Protein AF-A0A3G8Y7X9-F1 (afdb_monomer)

Structure (mmCIF, N/CA/C/O backbone):
data_AF-A0A3G8Y7X9-F1
#
_entry.id   AF-A0A3G8Y7X9-F1
#
loop_
_atom_site.group_PDB
_atom_site.id
_atom_site.type_symbol
_atom_site.label_atom_id
_atom_site.label_alt_id
_atom_site.label_comp_id
_atom_site.label_asym_id
_atom_site.label_entity_id
_atom_site.label_seq_id
_atom_site.pdbx_PDB_ins_code
_atom_site.Cartn_x
_atom_site.Cartn_y
_atom_site.Cartn_z
_atom_site.occupancy
_atom_site.B_iso_or_equiv
_atom_site.auth_seq_id
_atom_site.auth_comp_id
_atom_site.auth_asym_id
_atom_site.auth_atom_id
_atom_site.pdbx_PDB_model_num
ATOM 1 N N . MET A 1 1 ? -53.717 33.459 6.116 1.00 48.28 1 MET A N 1
ATOM 2 C CA . MET A 1 1 ? -52.292 33.181 6.396 1.00 48.28 1 MET A CA 1
ATOM 3 C C . MET A 1 1 ? -52.226 31.918 7.241 1.00 48.28 1 MET A C 1
ATOM 5 O O . MET A 1 1 ? -52.631 31.960 8.392 1.00 48.28 1 MET A O 1
ATOM 9 N N . ILE A 1 2 ? -51.844 30.788 6.644 1.00 50.97 2 ILE A N 1
ATOM 10 C CA . ILE A 1 2 ? -51.777 29.471 7.298 1.00 50.97 2 ILE A CA 1
ATOM 11 C C . ILE A 1 2 ? -50.289 29.127 7.414 1.00 50.97 2 ILE A C 1
ATOM 13 O O . ILE A 1 2 ? -49.601 29.069 6.397 1.00 50.97 2 ILE A O 1
ATOM 17 N N . GLY A 1 3 ? -49.780 29.000 8.642 1.00 55.62 3 GLY A N 1
ATOM 18 C CA . GLY A 1 3 ? -48.372 28.696 8.912 1.00 55.62 3 GLY A CA 1
ATOM 19 C C . GLY A 1 3 ? -48.015 27.242 8.571 1.00 55.62 3 GLY A C 1
ATOM 20 O O . GLY A 1 3 ? -48.890 26.374 8.634 1.00 55.62 3 GLY A O 1
ATOM 21 N N . PRO A 1 4 ? -46.753 26.950 8.203 1.00 68.62 4 PRO A N 1
ATOM 22 C CA . PRO A 1 4 ? -46.335 25.601 7.849 1.00 68.62 4 PRO A CA 1
ATOM 23 C C . PRO A 1 4 ? -46.456 24.677 9.064 1.00 68.62 4 PRO A C 1
ATOM 25 O O . PRO A 1 4 ? -45.869 24.920 10.117 1.00 68.62 4 PRO A O 1
ATOM 28 N N . ALA A 1 5 ? -47.240 23.613 8.896 1.00 61.94 5 ALA A N 1
ATOM 29 C CA . ALA A 1 5 ? -47.431 22.570 9.888 1.00 61.94 5 ALA A CA 1
ATOM 30 C C . ALA A 1 5 ? -46.074 21.968 10.287 1.00 61.94 5 ALA A C 1
ATOM 32 O O . ALA A 1 5 ? -45.403 21.328 9.474 1.00 61.94 5 ALA A O 1
ATOM 33 N N . GLN A 1 6 ? -45.679 22.171 11.547 1.00 65.81 6 GLN A N 1
ATOM 34 C CA . GLN A 1 6 ? -44.560 21.467 12.161 1.00 65.81 6 GLN A CA 1
ATOM 35 C C . GLN A 1 6 ? -44.869 19.970 12.137 1.00 65.81 6 GLN A C 1
ATOM 37 O O . GLN A 1 6 ? -45.718 19.465 12.873 1.00 65.81 6 GLN A O 1
ATOM 42 N N . ARG A 1 7 ? -44.200 19.259 11.232 1.00 65.19 7 ARG A N 1
ATOM 43 C CA . ARG A 1 7 ? -44.277 17.809 11.126 1.00 65.19 7 ARG A CA 1
ATOM 44 C C . ARG A 1 7 ? -43.511 17.247 12.327 1.00 65.19 7 ARG A C 1
ATOM 46 O O . ARG A 1 7 ? -42.289 17.163 12.298 1.00 65.19 7 ARG A O 1
ATOM 53 N N . PHE A 1 8 ? -44.231 16.939 13.404 1.00 62.84 8 PHE A N 1
ATOM 54 C CA . PHE A 1 8 ? -43.698 16.221 14.557 1.00 62.84 8 PHE A CA 1
ATOM 55 C C . PHE A 1 8 ? -43.209 14.848 14.088 1.00 62.84 8 PHE A C 1
ATOM 57 O O . PHE A 1 8 ? -43.992 13.907 13.940 1.00 62.84 8 PHE A O 1
ATOM 64 N N . SER A 1 9 ? -41.913 14.740 13.806 1.00 64.19 9 SER A N 1
ATOM 65 C CA . SER A 1 9 ? -41.248 13.454 13.641 1.00 64.19 9 SER A CA 1
ATOM 66 C C . SER A 1 9 ? -41.414 12.696 14.950 1.00 64.19 9 SER A C 1
ATOM 68 O O . SER A 1 9 ? -40.884 13.111 15.981 1.00 64.19 9 SER A O 1
ATOM 70 N N . ARG A 1 10 ? -42.206 11.618 14.927 1.00 59.25 10 ARG A N 1
ATOM 71 C CA . ARG A 1 10 ? -42.308 10.703 16.066 1.00 59.25 10 ARG A CA 1
ATOM 72 C C . ARG A 1 10 ? -40.892 10.295 16.485 1.00 59.25 10 ARG A C 1
ATOM 74 O O . ARG A 1 10 ? -40.092 9.991 15.596 1.00 59.25 10 ARG A O 1
ATOM 81 N N . PRO A 1 11 ? -40.579 10.271 17.792 1.00 63.03 11 PRO A N 1
ATOM 82 C CA . PRO A 1 11 ? -39.309 9.745 18.259 1.00 63.03 11 PRO A CA 1
ATOM 83 C C . PRO A 1 11 ? -39.214 8.298 17.783 1.00 63.03 11 PRO A C 1
ATOM 85 O O . PRO A 1 11 ? -40.014 7.447 18.173 1.00 63.03 11 PRO A O 1
ATOM 88 N N . VAL A 1 12 ? -38.279 8.038 16.871 1.00 71.75 12 VAL A N 1
ATOM 89 C CA . VAL A 1 12 ? -37.906 6.676 16.512 1.00 71.75 12 VAL A CA 1
ATOM 90 C C . VAL A 1 12 ? -37.282 6.108 17.777 1.00 71.75 12 VAL A C 1
ATOM 92 O O . VAL A 1 12 ? -36.217 6.557 18.194 1.00 71.75 12 VAL A O 1
ATOM 95 N N . ILE A 1 13 ? -37.989 5.188 18.432 1.00 64.50 13 ILE A N 1
ATOM 96 C CA . ILE A 1 13 ? -37.445 4.411 19.542 1.00 64.50 13 ILE A CA 1
ATOM 97 C C . ILE A 1 13 ? -36.375 3.521 18.912 1.00 64.50 13 ILE A C 1
ATOM 99 O O . ILE A 1 13 ? -36.672 2.445 18.400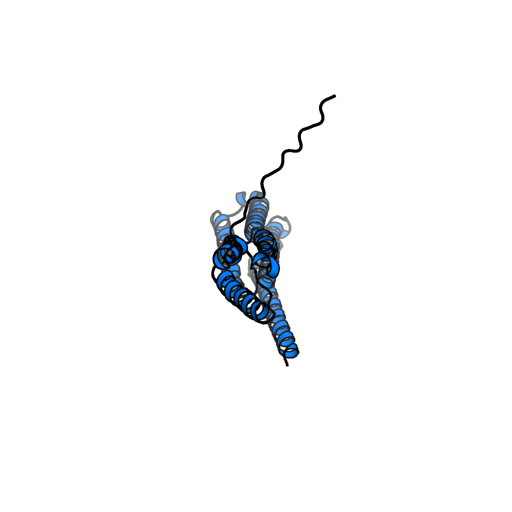 1.00 64.50 13 ILE A O 1
ATOM 103 N N . ALA A 1 14 ? -35.151 4.039 18.831 1.00 67.75 14 ALA A N 1
ATOM 104 C CA . ALA A 1 14 ? -34.016 3.289 18.338 1.00 67.75 14 ALA A CA 1
ATOM 105 C C . ALA A 1 14 ? -33.766 2.150 19.326 1.00 67.75 14 ALA A C 1
ATOM 107 O O . ALA A 1 14 ? -33.526 2.386 20.513 1.00 67.75 14 ALA A O 1
ATOM 108 N N . THR A 1 15 ? -33.874 0.916 18.846 1.00 79.06 15 THR A N 1
ATOM 109 C CA . THR A 1 15 ? -33.434 -0.259 19.592 1.00 79.06 15 THR A CA 1
ATOM 110 C C . THR A 1 15 ? -31.980 -0.059 20.026 1.00 79.06 15 THR A C 1
ATOM 112 O O . THR A 1 15 ? -31.174 0.416 19.219 1.00 79.06 15 THR A O 1
ATOM 115 N N . PRO A 1 16 ? -31.634 -0.368 21.288 1.00 85.44 16 PRO A N 1
ATOM 116 C CA . PRO A 1 16 ? -30.268 -0.223 21.767 1.00 85.44 16 PRO A CA 1
ATOM 117 C C . PRO A 1 16 ? -29.344 -1.110 20.930 1.00 85.44 16 PRO A C 1
ATOM 119 O O . PRO A 1 16 ? -29.552 -2.317 20.845 1.00 85.44 16 PRO A O 1
ATOM 122 N N . MET A 1 17 ? -28.351 -0.490 20.294 1.00 92.06 17 MET A N 1
ATOM 123 C CA . MET A 1 17 ? -27.367 -1.185 19.468 1.00 92.06 17 MET A CA 1
ATOM 124 C C . MET A 1 17 ? -26.480 -2.062 20.352 1.00 92.06 17 MET A C 1
ATOM 126 O O . MET A 1 17 ? -25.931 -1.587 21.353 1.00 92.06 17 MET A O 1
ATOM 130 N N . THR A 1 18 ? -26.333 -3.331 19.980 1.00 95.25 18 THR A N 1
ATOM 131 C CA . THR A 1 18 ? -25.430 -4.260 20.672 1.00 95.25 18 THR A CA 1
ATOM 132 C C . THR A 1 18 ? -23.966 -3.945 20.350 1.00 95.25 18 THR A C 1
ATOM 134 O O . THR A 1 18 ? -23.656 -3.285 19.354 1.00 95.25 18 THR A O 1
ATOM 137 N N . PHE A 1 19 ? -23.034 -4.415 21.186 1.00 95.94 19 PHE A N 1
ATOM 138 C CA . PHE A 1 19 ? -21.601 -4.246 20.911 1.00 95.94 19 PHE A CA 1
ATOM 139 C C . PHE A 1 19 ? -21.181 -4.945 19.613 1.00 95.94 19 PHE A C 1
ATOM 141 O O . PHE A 1 19 ? -20.393 -4.394 18.849 1.00 95.94 19 PHE A O 1
ATOM 148 N N . GLU A 1 20 ? -21.743 -6.119 19.331 1.00 96.75 20 GLU A N 1
ATOM 149 C CA . GLU A 1 20 ? -21.438 -6.903 18.132 1.00 96.75 20 GLU A CA 1
ATOM 150 C C . GLU A 1 20 ? -21.881 -6.179 16.856 1.00 96.75 20 GLU A C 1
ATOM 152 O O . GLU A 1 20 ? -21.094 -6.052 15.917 1.00 96.75 20 GLU A O 1
ATOM 157 N N . GLU A 1 21 ? -23.098 -5.623 16.842 1.00 96.38 21 GLU A N 1
ATOM 158 C CA . GLU A 1 21 ? -23.594 -4.798 15.731 1.00 96.38 21 GLU A CA 1
ATOM 159 C C . GLU A 1 21 ? -22.758 -3.526 15.552 1.00 96.38 21 GLU A C 1
ATOM 161 O O . GLU A 1 21 ? -22.430 -3.135 14.424 1.00 96.38 21 GLU A O 1
ATOM 166 N N . TRP A 1 22 ? -22.395 -2.876 16.662 1.00 97.25 22 TRP A N 1
ATOM 167 C CA . TRP A 1 22 ? -21.553 -1.684 16.638 1.00 97.25 22 TRP A CA 1
ATOM 168 C C . TRP A 1 22 ? -20.174 -1.995 16.050 1.00 97.25 22 TRP A C 1
ATOM 170 O O . TRP A 1 22 ? -19.710 -1.285 15.156 1.00 97.25 22 TRP A O 1
ATOM 180 N N . LEU A 1 23 ? -19.540 -3.080 16.501 1.00 97.69 23 LEU A N 1
ATOM 181 C CA . LEU A 1 23 ? -18.211 -3.493 16.066 1.00 97.69 23 LEU A CA 1
ATOM 182 C C . LEU A 1 23 ? -18.211 -3.899 14.591 1.00 97.69 23 LEU A C 1
ATOM 184 O O . LEU A 1 23 ? -17.295 -3.519 13.858 1.00 97.69 23 LEU A O 1
ATOM 188 N N . ASP A 1 24 ? -19.228 -4.632 14.133 1.00 97.31 24 ASP A N 1
ATOM 189 C CA . ASP A 1 24 ? -19.353 -5.013 12.725 1.00 97.31 24 ASP A CA 1
ATOM 190 C C . ASP A 1 24 ? -19.477 -3.775 11.826 1.00 97.31 24 ASP A C 1
ATOM 192 O O . ASP A 1 24 ? -18.756 -3.642 10.833 1.00 97.31 24 ASP A O 1
ATOM 196 N N . THR A 1 25 ? -20.287 -2.799 12.246 1.00 97.00 25 THR A N 1
ATOM 197 C CA . THR A 1 25 ? -20.461 -1.528 11.531 1.00 97.00 25 THR A CA 1
ATOM 198 C C . THR A 1 25 ? -19.173 -0.697 11.530 1.00 97.00 25 THR A C 1
ATOM 200 O O . THR A 1 25 ? -18.749 -0.207 10.479 1.00 97.00 25 THR A O 1
ATOM 203 N N . ALA A 1 26 ? -18.511 -0.566 12.684 1.00 97.62 26 ALA A N 1
ATOM 204 C CA . ALA A 1 26 ? -17.291 0.223 12.847 1.00 97.62 26 ALA A CA 1
ATOM 205 C C . ALA A 1 26 ? -16.090 -0.373 12.090 1.00 97.62 26 ALA A C 1
ATOM 207 O O . ALA A 1 26 ? -15.260 0.364 11.554 1.00 97.62 26 ALA A O 1
ATOM 208 N N . THR A 1 27 ? -16.001 -1.705 12.014 1.00 97.19 27 THR A N 1
ATOM 209 C CA . THR A 1 27 ? -14.873 -2.424 11.392 1.00 97.19 27 THR A CA 1
ATOM 210 C C . THR A 1 27 ? -15.144 -2.891 9.962 1.00 97.19 27 THR A C 1
ATOM 212 O O . THR A 1 27 ? -14.285 -3.526 9.347 1.00 97.19 27 THR A O 1
ATOM 215 N N . HIS A 1 28 ? -16.301 -2.548 9.391 1.00 95.81 28 HIS A N 1
ATOM 216 C CA . HIS A 1 28 ? -16.678 -2.961 8.045 1.00 95.81 28 HIS A CA 1
ATOM 217 C C . HIS A 1 28 ? -15.617 -2.581 6.992 1.00 95.81 28 HIS A C 1
ATOM 219 O O . HIS A 1 28 ? -15.282 -1.406 6.811 1.00 95.81 28 HIS A O 1
ATOM 225 N N . GLY A 1 29 ? -15.112 -3.586 6.268 1.00 92.38 29 GLY A N 1
ATOM 226 C CA . GLY A 1 29 ? -14.085 -3.435 5.228 1.00 92.38 29 GLY A CA 1
ATOM 227 C C . GLY A 1 29 ? -12.634 -3.436 5.731 1.00 92.38 29 GLY A C 1
ATOM 228 O O . GLY A 1 29 ? -11.707 -3.321 4.919 1.00 92.38 29 GLY A O 1
ATOM 229 N N . LEU A 1 30 ? -12.412 -3.576 7.043 1.00 93.81 30 LEU A N 1
ATOM 230 C CA . LEU A 1 30 ? -11.079 -3.773 7.609 1.00 93.81 30 LEU A CA 1
ATOM 231 C C . LEU A 1 30 ? -10.618 -5.236 7.470 1.00 93.81 30 LEU A C 1
ATOM 233 O O . LEU A 1 30 ? -11.442 -6.151 7.459 1.00 93.81 30 LEU A O 1
ATOM 237 N N . PRO A 1 31 ? -9.297 -5.488 7.405 1.00 92.00 31 PRO A N 1
ATOM 238 C CA . PRO A 1 31 ? -8.758 -6.843 7.453 1.00 92.00 31 PRO A CA 1
ATOM 239 C C . PRO A 1 31 ? -9.152 -7.571 8.745 1.00 92.00 31 PRO A C 1
ATOM 241 O O . PRO A 1 31 ? -9.158 -6.969 9.820 1.00 92.00 31 PRO A O 1
ATOM 244 N N . ALA A 1 32 ? -9.374 -8.887 8.663 1.00 91.62 32 ALA A N 1
ATOM 245 C CA . ALA A 1 32 ? -9.761 -9.712 9.813 1.00 91.62 32 ALA A CA 1
ATOM 246 C C . ALA A 1 32 ? -8.805 -9.566 11.013 1.00 91.62 32 ALA A C 1
ATOM 248 O O . ALA A 1 32 ? -9.249 -9.445 12.149 1.00 91.62 32 ALA A O 1
ATOM 249 N N . SER A 1 33 ? -7.494 -9.480 10.766 1.00 91.12 33 SER A N 1
ATOM 250 C CA . SER A 1 33 ? -6.495 -9.281 11.824 1.00 91.12 33 SER A CA 1
ATOM 251 C C . SER A 1 33 ? -6.639 -7.943 12.560 1.00 91.12 33 SER A C 1
ATOM 253 O O . SER A 1 33 ? -6.415 -7.884 13.768 1.00 91.12 33 SER A O 1
ATOM 255 N N . ALA A 1 34 ? -7.032 -6.876 11.858 1.00 93.38 34 ALA A N 1
ATOM 256 C CA . ALA A 1 34 ? -7.315 -5.582 12.471 1.00 93.38 34 ALA A CA 1
ATOM 257 C C . ALA A 1 34 ? -8.620 -5.634 13.276 1.00 93.38 34 ALA A C 1
ATOM 259 O O . ALA A 1 34 ? -8.645 -5.151 14.404 1.00 93.38 34 ALA A O 1
ATOM 260 N N . ARG A 1 35 ? -9.663 -6.288 12.740 1.00 95.38 35 ARG A N 1
ATOM 261 C CA . ARG A 1 35 ? -10.937 -6.499 13.446 1.00 95.38 35 ARG A CA 1
ATOM 262 C C . ARG A 1 35 ? -10.729 -7.208 14.783 1.00 95.38 35 ARG A C 1
ATOM 264 O O . ARG A 1 35 ? -11.138 -6.668 15.798 1.00 95.38 35 ARG A O 1
ATOM 271 N N . THR A 1 36 ? -10.022 -8.340 14.808 1.00 95.50 36 THR A N 1
ATOM 272 C CA . THR A 1 36 ? -9.766 -9.092 16.052 1.00 95.50 36 THR A CA 1
ATOM 273 C C . THR A 1 36 ? -8.969 -8.285 17.080 1.00 95.50 36 THR A C 1
ATOM 275 O O . THR A 1 36 ? -9.147 -8.460 18.283 1.00 95.50 36 THR A O 1
ATOM 278 N N . ARG A 1 37 ? -8.060 -7.408 16.636 1.00 96.19 37 ARG A N 1
ATOM 279 C CA . ARG A 1 37 ? -7.322 -6.526 17.549 1.00 96.19 37 ARG A CA 1
ATOM 280 C C . ARG A 1 37 ? -8.240 -5.464 18.153 1.00 96.19 37 ARG A C 1
ATOM 282 O O . ARG A 1 37 ? -8.227 -5.293 19.366 1.00 96.19 37 ARG A O 1
ATOM 289 N N . LEU A 1 38 ? -9.025 -4.791 17.312 1.00 96.62 38 LEU A N 1
ATOM 290 C CA . LEU A 1 38 ? -9.967 -3.752 17.731 1.00 96.62 38 LEU A CA 1
ATOM 291 C C . LEU A 1 38 ? -11.069 -4.315 18.628 1.00 96.62 38 LEU A C 1
ATOM 293 O O . LEU A 1 38 ? -11.453 -3.665 19.587 1.00 96.62 38 LEU A O 1
ATOM 297 N N . GLU A 1 39 ? -11.535 -5.533 18.361 1.00 97.56 39 GLU A N 1
ATOM 298 C CA . GLU A 1 39 ? -12.489 -6.248 19.209 1.00 97.56 39 GLU A CA 1
ATOM 299 C C . GLU A 1 39 ? -11.988 -6.358 20.650 1.00 97.56 39 GLU A C 1
ATOM 301 O O . GLU A 1 39 ? -12.688 -5.948 21.568 1.00 97.56 39 GLU A O 1
ATOM 306 N N . ARG A 1 40 ? -10.749 -6.829 20.847 1.00 97.44 40 ARG A N 1
ATOM 307 C CA . ARG A 1 40 ? -10.152 -6.937 22.188 1.00 97.44 40 ARG A CA 1
ATOM 308 C C . ARG A 1 40 ? -9.965 -5.578 22.854 1.00 97.44 40 ARG A C 1
ATOM 310 O O . ARG A 1 40 ? -10.188 -5.457 24.050 1.00 97.44 40 ARG A O 1
ATOM 317 N N . GLU A 1 41 ? -9.539 -4.577 22.089 1.00 97.31 41 GLU A N 1
ATOM 318 C CA . GLU A 1 41 ? -9.291 -3.223 22.595 1.00 97.31 41 GLU A CA 1
ATOM 319 C C . GLU A 1 41 ? -10.595 -2.546 23.044 1.00 97.31 41 GLU A C 1
ATOM 321 O O . GLU A 1 41 ? -10.688 -2.063 24.169 1.00 97.31 41 GLU A O 1
ATOM 326 N N . TYR A 1 42 ? -11.639 -2.581 22.213 1.00 96.94 42 TYR A N 1
ATOM 327 C CA . TYR A 1 42 ? -12.938 -2.002 22.557 1.00 96.94 42 TYR A CA 1
ATOM 328 C C . TYR A 1 42 ? -13.695 -2.803 23.621 1.00 96.94 42 TYR A C 1
ATOM 330 O O . TYR A 1 42 ? -14.384 -2.193 24.437 1.00 96.94 42 TYR A O 1
ATOM 338 N N . ALA A 1 43 ? -13.554 -4.132 23.654 1.00 96.81 43 ALA A N 1
ATOM 339 C CA . ALA A 1 43 ? -14.120 -4.953 24.723 1.00 96.81 43 ALA A CA 1
ATOM 340 C C . ALA A 1 43 ? -13.503 -4.595 26.084 1.00 96.81 43 ALA A C 1
ATOM 342 O O . ALA A 1 43 ? -14.241 -4.352 27.033 1.00 96.81 43 ALA A O 1
ATOM 343 N N . ALA A 1 44 ? -12.174 -4.450 26.154 1.00 96.44 44 ALA A N 1
ATOM 344 C CA . ALA A 1 44 ? -11.494 -4.010 27.373 1.00 96.44 44 ALA A CA 1
ATOM 345 C C . ALA A 1 44 ? -11.972 -2.617 27.823 1.00 96.44 44 ALA A C 1
ATOM 347 O O . ALA A 1 44 ? -12.292 -2.415 28.991 1.00 96.44 44 ALA A O 1
ATOM 348 N N . HIS A 1 45 ? -12.125 -1.670 26.890 1.00 94.00 45 HIS A N 1
ATOM 349 C CA . HIS A 1 45 ? -12.665 -0.347 27.216 1.00 94.00 45 HIS A CA 1
ATOM 350 C C . HIS A 1 45 ? -14.107 -0.384 27.736 1.00 94.00 45 HIS A C 1
ATOM 352 O O . HIS A 1 45 ? -14.461 0.411 28.609 1.00 94.00 45 HIS A O 1
ATOM 358 N N . LEU A 1 46 ? -14.947 -1.285 27.218 1.00 95.00 46 LEU A N 1
ATOM 359 C CA . LEU A 1 46 ? -16.309 -1.473 27.718 1.00 95.00 46 LEU A CA 1
ATOM 360 C C . LEU A 1 46 ? -16.317 -2.057 29.132 1.00 95.00 46 LEU A C 1
ATOM 362 O O . LEU A 1 46 ? -17.082 -1.574 29.964 1.00 95.00 46 LEU A O 1
ATOM 366 N N . GLU A 1 47 ? -15.461 -3.039 29.415 1.00 95.06 47 GLU A N 1
ATOM 367 C CA . GLU A 1 47 ? -15.303 -3.614 30.756 1.00 95.06 47 GLU A CA 1
ATOM 368 C C . GLU A 1 47 ? -14.850 -2.553 31.774 1.00 95.06 47 GLU A C 1
ATOM 370 O O . GLU A 1 47 ? -15.492 -2.385 32.816 1.00 95.06 47 GLU A O 1
ATOM 375 N N . ASP A 1 48 ? -13.831 -1.757 31.435 1.00 95.06 48 ASP A N 1
ATOM 376 C CA . ASP A 1 48 ? -13.325 -0.667 32.284 1.00 95.06 48 ASP A CA 1
ATOM 377 C C . ASP A 1 48 ? -14.395 0.405 32.557 1.00 95.06 48 ASP A C 1
ATOM 379 O O . ASP A 1 48 ? -14.512 0.952 33.658 1.00 95.06 48 ASP A O 1
ATOM 383 N N . SER A 1 49 ? -15.214 0.704 31.550 1.00 92.94 49 SER A N 1
ATOM 384 C CA . SER A 1 49 ? -16.250 1.737 31.649 1.00 92.94 49 SER A CA 1
ATOM 385 C C . SER A 1 49 ? -17.477 1.257 32.415 1.00 92.94 49 SER A C 1
ATOM 387 O O . SER A 1 49 ? -18.071 2.032 33.171 1.00 92.94 49 SER A O 1
ATOM 389 N N . ALA A 1 50 ? -17.816 -0.029 32.287 1.00 91.44 50 ALA A N 1
ATOM 390 C CA . ALA A 1 50 ? -18.845 -0.670 33.095 1.00 91.44 50 ALA A CA 1
ATOM 391 C C . ALA A 1 50 ? -18.468 -0.649 34.585 1.00 91.44 50 ALA A C 1
ATOM 393 O O . ALA A 1 50 ? -19.322 -0.354 35.423 1.00 91.44 50 ALA A O 1
ATOM 394 N N . ALA A 1 51 ? -17.186 -0.854 34.919 1.00 92.12 51 ALA A N 1
ATOM 395 C CA . ALA A 1 51 ? -16.685 -0.713 36.288 1.00 92.12 51 ALA A CA 1
ATOM 396 C C . ALA A 1 51 ? -16.832 0.724 36.834 1.00 92.12 51 ALA A C 1
ATOM 398 O O . ALA A 1 51 ? -17.029 0.914 38.034 1.00 92.12 51 ALA A O 1
ATOM 399 N N . CYS A 1 52 ? -16.809 1.732 35.957 1.00 92.12 52 CYS A N 1
ATOM 400 C CA . CYS A 1 52 ? -17.049 3.140 36.294 1.00 92.12 52 CYS A CA 1
ATOM 401 C C . CYS A 1 52 ? -18.541 3.543 36.298 1.00 92.12 52 CYS A C 1
ATOM 403 O O . CYS A 1 52 ? 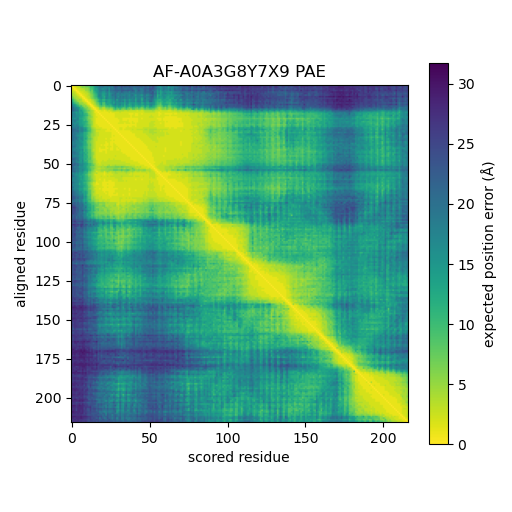-18.857 4.721 36.470 1.00 92.12 52 CYS A O 1
ATOM 405 N N . GLY A 1 53 ? -19.467 2.601 36.081 1.00 90.88 53 GLY A N 1
ATOM 406 C CA . GLY A 1 53 ? -20.911 2.861 36.043 1.00 90.88 53 GLY A CA 1
ATOM 407 C C . GLY A 1 53 ? -21.413 3.525 34.755 1.00 90.88 53 GLY A C 1
ATOM 408 O O . GLY A 1 53 ? -22.570 3.947 34.695 1.00 90.88 53 GLY A O 1
ATOM 409 N N . GLN A 1 54 ? -20.581 3.622 33.715 1.00 88.50 54 GLN A N 1
ATOM 410 C CA . GLN A 1 54 ? -21.022 4.068 32.396 1.00 88.50 54 GLN A CA 1
ATOM 411 C C . GLN A 1 54 ? -21.621 2.887 31.631 1.00 88.50 54 GLN A C 1
ATOM 413 O O . GLN A 1 54 ? -21.051 1.800 31.586 1.00 88.50 54 GLN A O 1
ATOM 418 N N . SER A 1 55 ? -22.785 3.099 31.020 1.00 83.31 55 SER A N 1
ATOM 419 C CA . SER A 1 55 ? -23.464 2.086 30.214 1.00 83.31 55 SER A CA 1
ATOM 420 C C . SER A 1 55 ? -23.879 2.653 28.860 1.00 83.31 55 SER A C 1
ATOM 422 O O . SER A 1 55 ? -24.109 3.856 28.705 1.00 83.31 55 SER A O 1
ATOM 424 N N . GLY A 1 56 ? -23.953 1.766 27.870 1.00 88.00 56 GLY A N 1
ATOM 425 C CA . GLY A 1 56 ? -24.293 2.101 26.491 1.00 88.00 56 GLY A CA 1
ATOM 426 C C . GLY A 1 56 ? -23.073 2.149 25.571 1.00 88.00 56 GLY A C 1
ATOM 427 O O . GLY A 1 56 ? -22.107 2.870 25.798 1.00 88.00 56 GLY A O 1
ATOM 428 N N . VAL A 1 57 ? -23.142 1.384 24.483 1.00 92.00 57 VAL A N 1
ATOM 429 C CA . VAL A 1 57 ? -22.057 1.296 23.495 1.00 92.00 57 VAL A CA 1
ATOM 430 C C . VAL A 1 57 ? -21.896 2.621 22.741 1.00 92.00 57 VAL A C 1
ATOM 432 O O . VAL A 1 57 ? -20.783 3.106 22.568 1.00 92.00 57 VAL A O 1
ATOM 435 N N . LEU A 1 58 ? -23.010 3.249 22.345 1.00 92.38 58 LEU A N 1
ATOM 436 C CA . LEU A 1 58 ? -22.999 4.504 21.584 1.00 92.38 58 LEU A CA 1
ATOM 437 C C . LEU A 1 58 ? -22.542 5.716 22.404 1.00 92.38 58 LEU A C 1
ATOM 439 O O . LEU A 1 58 ? -21.922 6.619 21.845 1.00 92.38 58 LEU A O 1
ATOM 443 N N . SER A 1 59 ? -22.858 5.757 23.700 1.00 90.19 59 SER A N 1
ATOM 444 C CA . SER A 1 59 ? -22.419 6.827 24.604 1.00 90.19 59 SER A CA 1
ATOM 445 C C . SER A 1 59 ? -20.920 6.745 24.871 1.00 90.19 59 SER A C 1
ATOM 447 O O . SER A 1 59 ? -20.264 7.783 24.919 1.00 90.19 59 SER A O 1
ATOM 449 N N . LEU A 1 60 ? -20.380 5.530 25.002 1.00 93.88 60 LEU A N 1
ATOM 450 C CA . LEU A 1 60 ? -18.971 5.319 25.306 1.00 93.88 60 LEU A CA 1
ATOM 451 C C . LEU A 1 60 ? -18.070 5.405 24.070 1.00 93.88 60 LEU A C 1
ATOM 453 O O . LEU A 1 60 ? -17.079 6.129 24.063 1.00 93.88 60 LEU A O 1
ATOM 457 N N . LEU A 1 61 ? -18.400 4.646 23.025 1.00 95.31 61 LEU A N 1
ATOM 458 C CA . LEU A 1 61 ? -17.538 4.477 21.853 1.00 95.31 61 LEU A CA 1
ATOM 459 C C . LEU A 1 61 ? -17.889 5.443 20.713 1.00 95.31 61 LEU A C 1
ATOM 461 O O . LEU A 1 61 ? -17.152 5.550 19.732 1.00 95.31 61 LEU A O 1
ATOM 465 N N . GLY A 1 62 ? -19.007 6.162 20.832 1.00 95.19 62 GLY A N 1
ATOM 466 C CA . GLY A 1 62 ? -19.522 7.046 19.795 1.00 95.19 62 GLY A CA 1
ATOM 467 C C . GLY A 1 62 ? -20.250 6.300 18.675 1.00 95.19 62 GLY A C 1
ATOM 468 O O . GLY A 1 62 ? -20.527 5.102 18.746 1.00 95.19 62 GLY A O 1
ATOM 469 N N . HIS A 1 63 ? -20.598 7.031 17.614 1.00 95.88 63 HIS A N 1
ATOM 470 C CA . HIS A 1 63 ? -21.276 6.445 16.454 1.00 95.88 63 HIS A CA 1
ATOM 471 C C . HIS A 1 63 ? -20.305 5.602 15.610 1.00 95.88 63 HIS A C 1
ATOM 473 O O . HIS A 1 63 ? -19.218 6.090 15.266 1.00 95.88 63 HIS A O 1
ATOM 479 N N . PRO A 1 64 ? -20.687 4.366 15.236 1.00 97.25 64 PRO A N 1
ATOM 480 C CA . PRO A 1 64 ? -19.784 3.431 14.572 1.00 97.25 64 PRO A CA 1
ATOM 481 C C . PRO A 1 64 ? -19.315 3.933 13.200 1.00 97.25 64 PRO A C 1
ATOM 483 O O . PRO A 1 64 ? -18.191 3.657 12.795 1.00 97.25 64 PRO A O 1
ATOM 486 N N . GLU A 1 65 ? -20.103 4.741 12.492 1.00 96.19 65 GLU A N 1
ATOM 487 C CA . GLU A 1 65 ? -19.750 5.321 11.192 1.00 96.19 65 GLU A CA 1
ATOM 488 C C . GLU A 1 65 ? -18.611 6.337 11.307 1.00 96.19 65 GLU A C 1
ATOM 490 O O . GLU A 1 65 ? -17.706 6.355 10.466 1.00 96.19 65 GLU A O 1
ATOM 495 N N . THR A 1 66 ? -18.633 7.157 12.360 1.00 96.38 66 THR A N 1
ATOM 496 C CA . THR A 1 66 ? -17.581 8.136 12.657 1.00 96.38 66 THR A CA 1
ATOM 497 C C . THR A 1 66 ? -16.292 7.422 13.051 1.00 96.38 66 THR A C 1
ATOM 499 O O . THR A 1 66 ? -15.206 7.773 12.575 1.00 96.38 66 THR A O 1
ATOM 502 N N . VAL A 1 67 ? -16.405 6.371 13.868 1.00 97.31 67 VAL A N 1
ATOM 503 C CA . VAL A 1 67 ? -15.263 5.526 14.239 1.00 97.31 67 VAL A CA 1
ATOM 504 C C . VAL A 1 67 ? -14.704 4.815 13.015 1.00 97.31 67 VAL A C 1
ATOM 506 O O . VAL A 1 67 ? -13.500 4.886 12.782 1.00 97.31 67 VAL A O 1
ATOM 509 N N . ARG A 1 68 ? -15.550 4.247 12.150 1.00 96.38 68 ARG A N 1
ATOM 510 C CA . ARG A 1 68 ? -15.136 3.646 10.876 1.00 96.38 68 ARG A CA 1
ATOM 511 C C . ARG A 1 68 ? -14.349 4.627 10.019 1.00 96.38 68 ARG A C 1
ATOM 513 O O . ARG A 1 68 ? -13.323 4.261 9.449 1.00 96.38 68 ARG A O 1
ATOM 520 N N . GLN A 1 69 ? -14.799 5.877 9.913 1.00 95.38 69 GLN A N 1
ATOM 521 C CA . GLN A 1 69 ? -14.089 6.891 9.135 1.00 95.38 69 GLN A CA 1
ATOM 522 C C . GLN A 1 69 ? -12.705 7.200 9.723 1.00 95.38 69 GLN A C 1
ATOM 524 O O . GLN A 1 69 ? -11.750 7.368 8.964 1.00 95.38 69 GLN A O 1
ATOM 529 N N . SER A 1 70 ? -12.581 7.229 11.051 1.00 96.50 70 SER A N 1
ATOM 530 C CA . SER A 1 70 ? -11.297 7.384 11.746 1.00 96.50 70 SER A CA 1
ATOM 531 C C . SER A 1 70 ? -10.395 6.160 11.563 1.00 96.50 70 SER A C 1
ATOM 533 O O . SER A 1 70 ? -9.226 6.303 11.205 1.00 96.50 70 SER A O 1
ATOM 535 N N . LEU A 1 71 ? -10.943 4.951 11.698 1.00 95.69 71 LEU A N 1
ATOM 536 C CA . LEU A 1 71 ? -10.221 3.696 11.493 1.00 95.69 71 LEU A CA 1
ATOM 537 C C . LEU A 1 71 ? -9.723 3.556 10.056 1.00 95.69 71 LEU A C 1
ATOM 539 O O . LEU A 1 71 ? -8.584 3.152 9.862 1.00 95.69 71 LEU A O 1
ATOM 543 N N . ARG A 1 72 ? -10.497 3.980 9.049 1.00 92.75 72 ARG A N 1
ATOM 544 C CA . ARG A 1 72 ? -10.053 4.005 7.641 1.00 92.75 72 ARG A CA 1
ATOM 545 C C . ARG A 1 72 ? -8.863 4.931 7.380 1.00 92.75 72 ARG A C 1
ATOM 547 O O . ARG A 1 72 ? -8.204 4.778 6.358 1.00 92.75 72 ARG A O 1
ATOM 554 N N . ARG A 1 73 ? -8.582 5.898 8.261 1.00 91.94 73 ARG A N 1
ATOM 555 C CA . ARG A 1 73 ? -7.375 6.741 8.160 1.00 91.94 73 ARG A CA 1
ATOM 556 C C . ARG A 1 73 ? -6.143 6.052 8.744 1.00 91.94 73 ARG A C 1
ATOM 558 O O . ARG A 1 73 ? -5.032 6.348 8.318 1.00 91.94 73 ARG A O 1
ATOM 565 N N . LEU A 1 74 ? -6.337 5.157 9.712 1.00 93.12 74 LEU A N 1
ATOM 566 C CA . LEU A 1 74 ? -5.262 4.457 10.422 1.00 93.12 74 LEU A CA 1
ATOM 567 C C . LEU A 1 74 ? -4.942 3.093 9.797 1.00 93.12 74 LEU A C 1
ATOM 569 O O . LEU A 1 74 ? -3.781 2.692 9.726 1.00 93.12 74 LEU A O 1
ATOM 573 N N . TYR A 1 75 ? -5.969 2.394 9.325 1.00 91.50 75 TYR A N 1
ATOM 574 C CA . TYR A 1 75 ? -5.893 1.057 8.762 1.00 91.50 75 TYR A CA 1
ATOM 575 C C . TYR A 1 75 ? -6.166 1.095 7.264 1.00 91.50 75 TYR A C 1
ATOM 577 O O . TYR A 1 75 ? -7.123 1.707 6.796 1.00 91.50 75 TYR A O 1
ATOM 585 N N . LEU A 1 76 ? -5.329 0.382 6.516 1.00 85.62 76 LEU A N 1
ATOM 586 C CA . LEU A 1 76 ? -5.568 0.132 5.100 1.00 85.62 76 LEU A CA 1
ATOM 587 C C . LEU A 1 76 ? -6.709 -0.874 4.957 1.00 85.62 76 LEU A C 1
ATOM 589 O O . LEU A 1 76 ? -6.757 -1.874 5.681 1.00 85.62 76 LEU A O 1
ATOM 593 N N . SER A 1 77 ? -7.581 -0.644 3.982 1.00 85.44 77 SER A N 1
ATOM 594 C CA . SER A 1 77 ? -8.576 -1.635 3.573 1.00 85.44 77 SER A CA 1
ATOM 595 C C . SER A 1 77 ? -7.902 -2.912 3.067 1.00 85.44 77 SER A C 1
ATOM 597 O O . SER A 1 77 ? -6.742 -2.905 2.651 1.00 85.44 77 SER A O 1
ATOM 599 N N . GLN A 1 78 ? -8.630 -4.030 3.056 1.00 81.38 78 GLN A N 1
ATOM 600 C CA . GLN A 1 78 ? -8.090 -5.301 2.562 1.00 81.38 78 GLN A CA 1
ATOM 601 C C . GLN A 1 78 ? -7.629 -5.214 1.097 1.00 81.38 78 GLN A C 1
ATOM 603 O O . GLN A 1 78 ? -6.583 -5.763 0.756 1.00 81.38 78 GLN A O 1
ATOM 608 N N . GLY A 1 79 ? -8.355 -4.469 0.253 1.00 78.88 79 GLY A N 1
ATOM 609 C CA . GLY A 1 79 ? -7.971 -4.215 -1.138 1.00 78.88 79 GLY A CA 1
ATOM 610 C C . GLY A 1 79 ? -6.696 -3.378 -1.256 1.00 78.88 79 GLY A C 1
ATOM 611 O O . GLY A 1 79 ? -5.799 -3.725 -2.022 1.00 78.88 79 GLY A O 1
ATOM 612 N N . GLU A 1 80 ? -6.554 -2.329 -0.444 1.00 78.44 80 GLU A N 1
ATOM 613 C CA . GLU A 1 80 ? -5.321 -1.536 -0.393 1.00 78.44 80 GLU A CA 1
ATOM 614 C C . GLU A 1 80 ? -4.155 -2.347 0.157 1.00 78.44 80 GLU A C 1
ATOM 616 O O . GLU A 1 80 ? -3.044 -2.224 -0.343 1.00 78.44 80 GLU A O 1
ATOM 621 N N . LEU A 1 81 ? -4.385 -3.198 1.158 1.00 80.81 81 LEU A N 1
ATOM 622 C CA . LEU A 1 81 ? -3.360 -4.064 1.728 1.00 80.81 81 LEU A CA 1
ATOM 623 C C . LEU A 1 81 ? -2.904 -5.111 0.706 1.00 80.81 81 LEU A C 1
ATOM 625 O O . LEU A 1 81 ? -1.699 -5.299 0.543 1.00 80.81 81 LEU A O 1
ATOM 629 N N . ALA A 1 82 ? -3.842 -5.715 -0.031 1.00 77.38 82 ALA A N 1
ATOM 630 C CA . ALA A 1 82 ? -3.568 -6.629 -1.134 1.00 7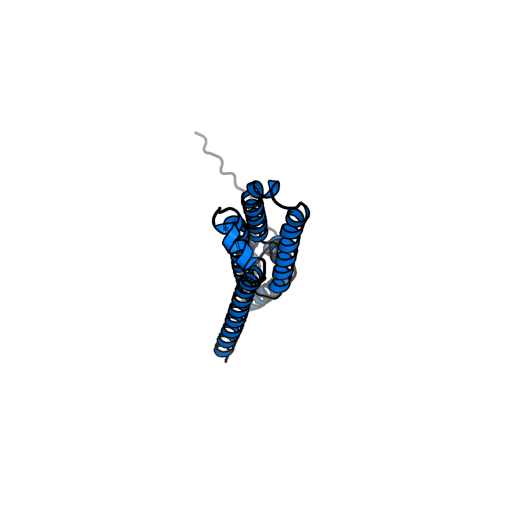7.38 82 ALA A CA 1
ATOM 631 C C . ALA A 1 82 ? -2.773 -5.926 -2.242 1.00 77.38 82 ALA A C 1
ATOM 633 O O . ALA A 1 82 ? -1.691 -6.388 -2.607 1.00 77.38 82 ALA A O 1
ATOM 634 N N . TRP A 1 83 ? -3.224 -4.751 -2.689 1.00 71.12 83 TRP A N 1
ATOM 635 C CA . TRP A 1 83 ? -2.517 -3.936 -3.676 1.00 71.12 83 TRP A CA 1
ATOM 636 C C . TRP A 1 83 ? -1.105 -3.574 -3.204 1.00 71.12 83 TRP A C 1
ATOM 638 O O . TRP A 1 83 ? -0.127 -3.794 -3.918 1.00 71.12 83 TRP A O 1
ATOM 648 N N . ARG A 1 84 ? -0.953 -3.138 -1.949 1.00 69.94 84 ARG A N 1
ATOM 649 C CA . ARG A 1 84 ? 0.357 -2.822 -1.370 1.00 69.94 84 ARG A CA 1
ATOM 650 C C . ARG A 1 84 ? 1.235 -4.069 -1.255 1.00 69.94 84 ARG A C 1
ATOM 652 O O . ARG A 1 84 ? 2.453 -3.968 -1.418 1.00 69.94 84 ARG A O 1
ATOM 659 N N . SER A 1 85 ? 0.662 -5.223 -0.917 1.00 73.50 85 SER A N 1
ATOM 660 C CA . SER A 1 85 ? 1.382 -6.497 -0.774 1.00 73.50 85 SER A CA 1
ATOM 661 C C . SER A 1 85 ? 1.826 -7.074 -2.116 1.00 73.50 85 SER A C 1
ATOM 663 O O . SER A 1 85 ? 2.900 -7.661 -2.184 1.00 73.50 85 SER A O 1
ATOM 665 N N . SER A 1 86 ? 1.074 -6.809 -3.189 1.00 72.19 86 SER A N 1
ATOM 666 C CA . SER A 1 86 ? 1.371 -7.294 -4.539 1.00 72.19 86 SER A CA 1
ATOM 667 C C . SER A 1 86 ? 2.685 -6.755 -5.110 1.00 72.19 86 SER A C 1
ATOM 669 O O . SER A 1 86 ? 3.176 -7.271 -6.108 1.00 72.19 86 SER A O 1
ATOM 671 N N . GLY A 1 87 ? 3.262 -5.706 -4.511 1.00 64.00 87 GLY A N 1
ATOM 672 C CA . GLY A 1 87 ? 4.540 -5.130 -4.935 1.00 64.00 87 GLY A CA 1
ATOM 673 C C . GLY A 1 87 ? 4.490 -4.366 -6.262 1.00 64.00 87 GLY A C 1
ATOM 674 O O . GLY A 1 87 ? 5.474 -3.719 -6.612 1.00 64.00 87 GLY A O 1
ATOM 675 N N . HIS A 1 88 ? 3.353 -4.374 -6.961 1.00 64.62 88 HIS A N 1
ATOM 676 C CA . HIS A 1 88 ? 3.143 -3.660 -8.215 1.00 64.62 88 HIS A CA 1
ATOM 677 C C . HIS A 1 88 ? 2.680 -2.235 -7.913 1.00 64.62 88 HIS A C 1
ATOM 679 O O . HIS A 1 88 ? 1.488 -1.932 -7.883 1.00 64.62 88 HIS A O 1
ATOM 685 N N . SER A 1 89 ? 3.632 -1.343 -7.632 1.00 68.12 89 SER A N 1
ATOM 686 C CA . SER A 1 89 ? 3.302 0.078 -7.540 1.00 68.12 89 SER A CA 1
ATOM 687 C C . SER A 1 89 ? 2.949 0.609 -8.933 1.00 68.12 89 SER A C 1
ATOM 689 O O . SER A 1 89 ? 3.567 0.226 -9.927 1.00 68.12 89 SER A O 1
ATOM 691 N N . ILE A 1 90 ? 1.982 1.529 -9.013 1.00 67.44 90 ILE A N 1
ATOM 692 C CA . ILE A 1 90 ? 1.682 2.263 -10.257 1.00 67.44 90 ILE A CA 1
ATOM 693 C C . ILE A 1 90 ? 2.964 2.901 -10.814 1.00 67.44 90 ILE A C 1
ATOM 695 O O . ILE A 1 90 ? 3.203 2.853 -12.015 1.00 67.44 90 ILE A O 1
ATOM 699 N N . GLY A 1 91 ? 3.839 3.401 -9.933 1.00 63.06 91 GLY A N 1
ATOM 700 C CA . GLY A 1 91 ? 5.150 3.927 -10.315 1.00 63.06 91 GLY A CA 1
ATOM 701 C C . GLY A 1 91 ? 6.036 2.912 -11.045 1.00 63.06 91 GLY A C 1
ATOM 702 O O . GLY A 1 91 ? 6.732 3.288 -11.976 1.00 63.06 91 GLY A O 1
ATOM 7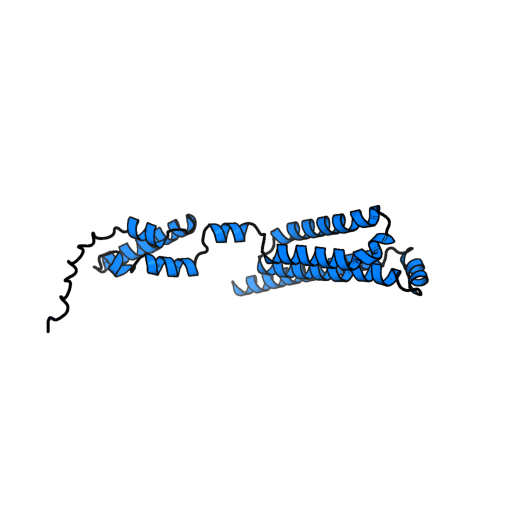03 N N . MET A 1 92 ? 5.968 1.622 -10.702 1.00 65.31 92 MET A N 1
ATOM 704 C CA . MET A 1 92 ? 6.726 0.574 -11.394 1.00 65.31 92 MET A CA 1
ATOM 705 C C . MET A 1 92 ? 6.223 0.362 -12.827 1.00 65.31 92 MET A C 1
ATOM 707 O O . MET A 1 92 ? 7.029 0.207 -13.741 1.00 65.31 92 MET A O 1
ATOM 711 N N . VAL A 1 93 ? 4.902 0.408 -13.037 1.00 70.44 93 VAL A N 1
ATOM 712 C CA . VAL A 1 93 ? 4.297 0.314 -14.377 1.00 70.44 93 VAL A CA 1
ATOM 713 C C . VAL A 1 93 ? 4.645 1.546 -15.210 1.00 70.44 93 VAL A C 1
ATOM 715 O O . VAL A 1 93 ? 5.059 1.408 -16.358 1.00 70.44 93 VAL A O 1
ATOM 718 N N . VAL A 1 94 ? 4.541 2.745 -14.626 1.00 70.19 94 VAL A N 1
ATOM 719 C CA . VAL A 1 94 ? 4.905 3.999 -15.304 1.00 70.19 94 VAL A CA 1
ATOM 720 C C . VAL A 1 94 ? 6.394 4.019 -15.660 1.00 70.19 94 VAL A C 1
ATOM 722 O O . VAL A 1 94 ? 6.726 4.332 -16.800 1.00 70.19 94 VAL A O 1
ATOM 725 N N . ASN A 1 95 ? 7.288 3.616 -14.748 1.00 68.38 95 ASN A N 1
ATOM 726 C CA . ASN A 1 95 ? 8.722 3.517 -15.039 1.00 68.38 95 ASN A CA 1
ATOM 727 C C . ASN A 1 95 ? 9.008 2.485 -16.138 1.00 68.38 95 ASN A C 1
ATOM 729 O O . ASN A 1 95 ? 9.779 2.774 -17.048 1.00 68.38 95 ASN A O 1
ATOM 733 N N . GLY A 1 96 ? 8.363 1.315 -16.105 1.00 73.19 96 GLY A N 1
ATOM 734 C CA . GLY A 1 96 ? 8.504 0.307 -17.158 1.00 73.19 96 GLY A CA 1
ATOM 735 C C . GLY A 1 96 ? 8.084 0.831 -18.536 1.00 73.19 96 GLY A C 1
ATOM 736 O O . GLY A 1 96 ? 8.814 0.659 -19.511 1.00 73.19 96 GLY A O 1
ATOM 737 N N . LEU A 1 97 ? 6.951 1.538 -18.611 1.00 74.56 97 LEU A N 1
ATOM 738 C CA . LEU A 1 97 ? 6.482 2.176 -19.846 1.00 74.56 97 LEU A CA 1
ATOM 739 C C . LEU A 1 97 ? 7.413 3.300 -20.311 1.00 74.56 97 LEU A C 1
ATOM 741 O O . LEU A 1 97 ? 7.671 3.411 -21.507 1.00 74.56 97 LEU A O 1
ATOM 745 N N . ALA A 1 98 ? 7.949 4.106 -19.392 1.00 69.00 98 ALA A N 1
ATOM 746 C CA . ALA A 1 98 ? 8.897 5.167 -19.719 1.00 69.00 98 ALA A CA 1
ATOM 747 C C . ALA A 1 98 ? 10.207 4.603 -20.289 1.00 69.00 98 ALA A C 1
ATOM 749 O O . ALA A 1 98 ? 10.688 5.095 -21.308 1.00 69.00 98 ALA A O 1
ATOM 750 N N . ILE A 1 99 ? 10.750 3.535 -19.691 1.00 71.56 99 ILE A N 1
ATOM 751 C CA . ILE A 1 99 ? 11.938 2.836 -20.207 1.00 71.56 99 ILE A CA 1
ATOM 752 C C . ILE A 1 99 ? 11.657 2.287 -21.604 1.00 71.56 99 ILE A C 1
ATOM 754 O O . ILE A 1 99 ? 12.457 2.504 -22.511 1.00 71.56 99 ILE A O 1
ATOM 758 N N . LEU A 1 100 ? 10.509 1.631 -21.799 1.00 74.88 100 LEU A N 1
ATOM 759 C CA . LEU A 1 100 ? 10.113 1.100 -23.102 1.00 74.88 100 LEU A CA 1
ATOM 760 C C . LEU A 1 100 ? 9.982 2.213 -24.152 1.00 74.88 100 LEU A C 1
ATOM 762 O O . LEU A 1 100 ? 10.448 2.046 -25.275 1.00 74.88 100 LEU A O 1
ATOM 766 N N . ALA A 1 101 ? 9.397 3.356 -23.788 1.00 71.12 101 ALA A N 1
ATOM 767 C CA . ALA A 1 101 ? 9.241 4.504 -24.676 1.00 71.12 101 ALA A CA 1
ATOM 768 C C . ALA A 1 101 ? 10.590 5.141 -25.045 1.00 71.12 101 ALA A C 1
ATOM 770 O O . ALA A 1 101 ? 10.839 5.398 -26.221 1.00 71.12 101 ALA A O 1
ATOM 771 N N . VAL A 1 102 ? 11.487 5.349 -24.073 1.00 70.38 102 VAL A N 1
ATOM 772 C CA . VAL A 1 102 ? 12.849 5.853 -24.325 1.00 70.38 102 VAL A CA 1
ATOM 773 C C . VAL A 1 102 ? 13.618 4.876 -25.210 1.00 70.38 102 VAL A C 1
ATOM 775 O O . VAL A 1 102 ? 14.268 5.296 -26.166 1.00 70.38 102 VAL A O 1
ATOM 778 N N . PHE A 1 103 ? 13.510 3.575 -24.944 1.00 69.06 103 PHE A N 1
ATOM 779 C CA . PHE A 1 103 ? 14.139 2.540 -25.754 1.00 69.06 103 PHE A CA 1
ATOM 780 C C . PHE A 1 103 ? 13.597 2.547 -27.188 1.00 69.06 103 PHE A C 1
ATOM 782 O O . PHE A 1 103 ? 14.379 2.577 -28.134 1.00 69.06 103 PHE A O 1
ATOM 789 N N . ALA A 1 104 ? 12.274 2.613 -27.36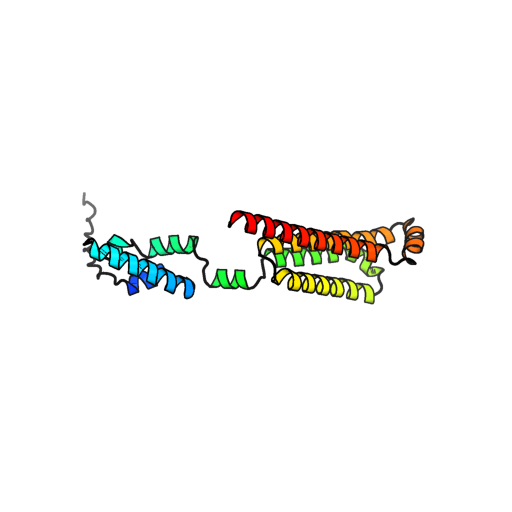3 1.00 74.12 104 ALA A N 1
ATOM 790 C CA . ALA A 1 104 ? 11.643 2.701 -28.675 1.00 74.12 104 ALA A CA 1
ATOM 791 C C . ALA A 1 104 ? 12.118 3.943 -29.440 1.00 74.12 104 ALA A C 1
ATOM 793 O O . ALA A 1 104 ? 12.562 3.814 -30.572 1.00 74.12 104 ALA A O 1
ATOM 794 N N . LEU A 1 105 ? 12.105 5.125 -28.815 1.00 71.25 105 LEU A N 1
ATOM 795 C CA . LEU A 1 105 ? 12.509 6.383 -29.451 1.00 71.25 105 LEU A CA 1
ATOM 796 C C . LEU A 1 105 ? 14.003 6.427 -29.806 1.00 71.25 105 LEU A C 1
ATOM 798 O O . LEU A 1 105 ? 14.363 6.922 -30.872 1.00 71.25 105 LEU A O 1
ATOM 802 N N . THR A 1 106 ? 14.872 5.909 -28.935 1.00 68.75 106 THR A N 1
ATOM 803 C CA . THR A 1 106 ? 16.330 5.928 -29.149 1.00 68.75 106 THR A CA 1
ATOM 804 C C . THR A 1 106 ? 16.795 4.857 -30.130 1.00 68.75 106 THR A C 1
ATOM 806 O O . THR A 1 106 ? 17.696 5.118 -30.928 1.00 68.75 106 THR A O 1
ATOM 809 N N . LEU A 1 107 ? 16.172 3.674 -30.130 1.00 67.19 107 LEU A N 1
ATOM 810 C CA . LEU A 1 107 ? 16.506 2.631 -31.095 1.00 67.19 107 LEU A CA 1
ATOM 811 C C . LEU A 1 107 ? 15.796 2.788 -32.431 1.00 67.19 107 LEU A C 1
ATOM 813 O O . LEU A 1 107 ? 16.310 2.238 -33.397 1.00 67.19 107 LEU A O 1
ATOM 817 N N . TRP A 1 108 ? 14.680 3.516 -32.544 1.00 77.38 108 TRP A N 1
ATOM 818 C CA . TRP A 1 108 ? 13.912 3.593 -33.797 1.00 77.38 108 TRP A CA 1
ATOM 819 C C . TRP A 1 108 ? 14.767 3.994 -35.005 1.00 77.38 108 TRP A C 1
ATOM 821 O O . TRP A 1 108 ? 14.714 3.363 -36.058 1.00 77.38 108 TRP A O 1
ATOM 831 N N . SER A 1 109 ? 15.622 5.004 -34.839 1.00 72.88 109 SER A N 1
ATOM 832 C CA . SER A 1 109 ? 16.536 5.477 -35.887 1.00 72.88 109 SER A CA 1
ATOM 833 C C . SER A 1 109 ? 17.691 4.508 -36.179 1.00 72.88 109 SER A C 1
ATOM 835 O O . SER A 1 109 ? 18.247 4.516 -37.277 1.00 72.88 109 SER A O 1
ATOM 837 N N . SER A 1 110 ? 18.041 3.659 -35.210 1.00 67.62 110 SER A N 1
ATOM 838 C CA . SER A 1 110 ? 19.153 2.702 -35.282 1.00 67.62 110 SER A CA 1
ATOM 839 C C . SER A 1 110 ? 18.709 1.296 -35.700 1.00 67.62 110 SER A C 1
ATOM 841 O O . SER A 1 110 ? 19.517 0.518 -36.203 1.00 67.62 110 SER A O 1
ATOM 84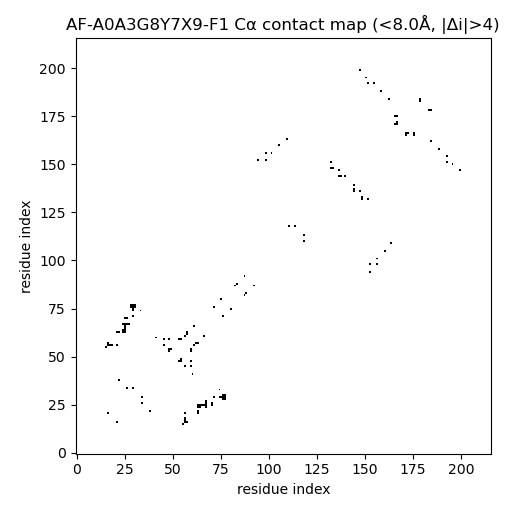3 N N . LEU A 1 111 ? 17.422 0.978 -35.549 1.00 69.25 111 LEU A N 1
ATOM 844 C CA . LEU A 1 111 ? 16.793 -0.310 -35.853 1.00 69.25 111 LEU A CA 1
ATOM 845 C C . LEU A 1 111 ? 17.011 -0.732 -37.310 1.00 69.25 111 LEU A C 1
ATOM 847 O O . LEU A 1 111 ? 17.198 -1.911 -37.579 1.00 69.25 111 LEU A O 1
ATOM 851 N N . ALA A 1 112 ? 17.075 0.231 -38.233 1.00 73.69 112 ALA A N 1
ATOM 852 C CA . ALA A 1 112 ? 17.353 -0.027 -39.645 1.00 73.69 112 ALA A CA 1
ATOM 853 C C . ALA A 1 112 ? 18.805 -0.463 -39.930 1.00 73.69 112 ALA A C 1
ATOM 855 O O . ALA A 1 112 ? 19.084 -0.979 -41.008 1.00 73.69 112 ALA A O 1
ATOM 856 N N . ARG A 1 113 ? 19.741 -0.229 -38.999 1.00 78.44 113 ARG A N 1
ATOM 857 C CA . ARG A 1 113 ? 21.181 -0.499 -39.176 1.00 78.44 113 ARG A CA 1
ATOM 858 C C . ARG A 1 113 ? 21.697 -1.637 -38.300 1.00 78.44 113 ARG A C 1
ATOM 860 O O . ARG A 1 113 ? 22.816 -2.100 -38.504 1.00 78.44 113 ARG A O 1
ATOM 867 N N . LEU A 1 114 ? 20.921 -2.057 -37.306 1.00 73.19 114 LEU A N 1
ATOM 868 C CA . LEU A 1 114 ? 21.328 -3.089 -36.364 1.00 73.19 114 LEU A CA 1
ATOM 869 C C . LEU A 1 114 ? 20.974 -4.486 -36.895 1.00 73.19 114 LEU A C 1
ATOM 871 O O . LEU A 1 114 ? 19.910 -4.669 -37.488 1.00 73.19 114 LEU A O 1
ATOM 875 N N . PRO A 1 115 ? 21.823 -5.500 -36.645 1.00 79.19 115 PRO A N 1
ATOM 876 C CA . PRO A 1 115 ? 21.455 -6.886 -36.886 1.00 79.19 115 PRO A CA 1
ATOM 877 C C . PRO A 1 115 ? 20.176 -7.237 -36.120 1.00 79.19 115 PRO A C 1
ATOM 879 O O . PRO A 1 115 ? 20.023 -6.876 -34.951 1.00 79.19 115 PRO A O 1
ATOM 882 N N . PHE A 1 116 ? 19.287 -8.003 -36.753 1.00 76.06 116 PHE A N 1
ATOM 883 C CA . PHE A 1 116 ? 18.022 -8.452 -36.158 1.00 76.06 116 PHE A CA 1
ATOM 884 C C . PHE A 1 116 ? 18.202 -9.079 -34.762 1.00 76.06 116 PHE A C 1
ATOM 886 O O . PHE A 1 116 ? 17.432 -8.810 -33.842 1.00 76.06 116 PHE A O 1
ATOM 893 N N . TRP A 1 117 ? 19.276 -9.849 -34.567 1.00 70.00 117 TRP A N 1
ATOM 894 C CA . TRP A 1 117 ? 19.594 -10.474 -33.281 1.00 70.00 117 TRP A CA 1
ATOM 895 C C . TRP A 1 117 ? 19.871 -9.472 -32.160 1.00 70.00 117 TRP A C 1
ATOM 897 O O . TRP A 1 117 ? 19.496 -9.719 -31.016 1.00 70.00 117 TRP A O 1
ATOM 907 N N . THR A 1 118 ? 20.485 -8.331 -32.470 1.00 74.00 118 THR A N 1
ATOM 908 C CA . THR A 1 118 ? 20.792 -7.276 -31.495 1.00 74.00 118 THR A CA 1
ATOM 909 C C . THR A 1 118 ? 19.528 -6.545 -31.058 1.00 74.00 118 THR A C 1
ATOM 911 O O . THR A 1 118 ? 19.391 -6.182 -29.892 1.00 74.00 118 THR A O 1
ATOM 914 N N . VAL A 1 119 ? 18.577 -6.384 -31.982 1.00 72.31 119 VAL A N 1
ATOM 915 C CA . VAL A 1 119 ? 17.262 -5.790 -31.713 1.00 72.31 119 VAL A CA 1
ATOM 916 C C . VAL A 1 119 ? 16.464 -6.636 -30.719 1.00 72.31 119 VAL A C 1
ATOM 918 O O . VAL A 1 119 ? 15.750 -6.077 -29.894 1.00 72.31 119 VAL A O 1
ATOM 921 N N . ILE A 1 120 ? 16.604 -7.964 -30.756 1.00 72.56 120 ILE A N 1
ATOM 922 C CA . ILE A 1 120 ? 15.896 -8.877 -29.844 1.00 72.56 120 ILE A CA 1
ATOM 923 C C . ILE A 1 120 ? 16.654 -9.078 -28.526 1.00 72.56 120 ILE A C 1
ATOM 925 O O . ILE A 1 120 ? 16.038 -9.125 -27.460 1.00 72.56 120 ILE A O 1
ATOM 929 N N . SER A 1 121 ? 17.984 -9.190 -28.564 1.00 75.50 121 SER A N 1
ATOM 930 C CA . SER A 1 121 ? 18.776 -9.530 -27.376 1.00 75.50 121 SER A CA 1
ATOM 931 C C . SER A 1 121 ? 18.850 -8.397 -26.352 1.00 75.50 121 SER A C 1
ATOM 933 O O . SER A 1 121 ? 18.837 -8.665 -25.153 1.00 75.50 121 SER A O 1
ATOM 935 N N . LEU A 1 122 ? 18.861 -7.137 -26.793 1.00 70.94 122 LEU A N 1
ATOM 936 C CA . LEU A 1 122 ? 18.873 -5.964 -25.913 1.00 70.94 122 LEU A CA 1
ATOM 937 C C . LEU A 1 122 ? 17.627 -5.837 -25.013 1.00 70.94 122 LEU A C 1
ATOM 939 O O . LEU A 1 122 ? 17.798 -5.742 -23.795 1.00 70.94 122 LEU A O 1
ATOM 943 N N . PRO A 1 123 ? 16.387 -5.850 -25.541 1.00 70.56 123 PRO A N 1
ATOM 944 C CA . PRO A 1 123 ? 15.194 -5.798 -24.701 1.00 70.56 123 PRO A CA 1
ATOM 945 C C . PRO A 1 123 ? 15.053 -7.057 -23.840 1.00 70.56 123 PRO A C 1
ATOM 947 O O . PRO A 1 123 ? 14.668 -6.948 -22.678 1.00 70.56 123 PRO A O 1
ATOM 950 N N . ALA A 1 124 ? 15.437 -8.234 -24.350 1.00 74.69 124 ALA A N 1
ATOM 951 C CA . ALA A 1 124 ? 15.457 -9.459 -23.553 1.00 74.69 124 ALA A CA 1
ATOM 952 C C . ALA A 1 124 ? 16.420 -9.347 -22.356 1.00 74.69 124 ALA A C 1
ATOM 954 O O . ALA A 1 124 ? 16.037 -9.647 -21.226 1.00 74.69 124 ALA A O 1
ATOM 955 N N . LEU A 1 125 ? 17.642 -8.845 -22.569 1.00 75.81 125 LEU A N 1
ATOM 956 C CA . LEU A 1 125 ? 18.620 -8.615 -21.504 1.00 75.81 125 LEU A CA 1
ATOM 957 C C . LEU A 1 125 ? 18.129 -7.562 -20.502 1.00 75.81 125 LEU A C 1
ATOM 959 O O . LEU A 1 125 ? 18.275 -7.754 -19.297 1.00 75.81 125 LEU A O 1
ATOM 963 N N . SER A 1 126 ? 17.515 -6.476 -20.981 1.00 71.69 126 SER A N 1
ATOM 964 C CA . SER A 1 126 ? 16.924 -5.445 -20.121 1.00 71.69 126 SER A CA 1
ATOM 965 C C . SER A 1 126 ? 15.821 -6.019 -19.227 1.00 71.69 126 SER A C 1
ATOM 967 O O . SER A 1 126 ? 15.842 -5.786 -18.020 1.00 71.69 126 SER A O 1
ATOM 969 N N . LEU A 1 127 ? 14.920 -6.837 -19.782 1.00 74.81 127 LEU A N 1
ATOM 970 C CA . LEU A 1 127 ? 13.869 -7.518 -19.021 1.00 74.81 127 LEU A CA 1
ATOM 971 C C . LEU A 1 127 ? 14.443 -8.491 -17.987 1.00 74.81 127 LEU A C 1
ATOM 973 O O . LEU A 1 127 ? 13.970 -8.513 -16.852 1.00 74.81 127 LEU A O 1
ATOM 977 N N . VAL A 1 128 ? 15.480 -9.257 -18.342 1.00 78.44 128 VAL A N 1
ATOM 978 C CA . VAL A 1 128 ? 16.159 -10.171 -17.408 1.00 78.44 128 VAL A CA 1
ATOM 979 C C . VAL A 1 128 ? 16.815 -9.396 -16.265 1.00 78.44 128 VAL A C 1
ATOM 981 O O . VAL A 1 128 ? 16.608 -9.740 -15.103 1.00 78.44 128 VAL A O 1
ATOM 984 N N . LEU A 1 129 ? 17.561 -8.328 -16.564 1.00 75.25 129 LEU A N 1
ATOM 985 C CA . LEU A 1 129 ? 18.205 -7.491 -15.547 1.00 75.25 129 LEU A CA 1
ATOM 986 C C . LEU A 1 129 ? 17.178 -6.791 -14.653 1.00 75.25 129 LEU A C 1
ATOM 988 O O . LEU A 1 129 ? 17.362 -6.742 -13.438 1.00 75.25 129 LEU A O 1
ATOM 992 N N . PHE A 1 130 ? 16.079 -6.304 -15.230 1.00 73.31 130 PHE A N 1
ATOM 993 C CA . PHE A 1 130 ? 14.984 -5.700 -14.479 1.00 73.31 130 PHE A CA 1
ATOM 994 C C . PHE A 1 130 ? 14.293 -6.721 -13.568 1.00 73.31 130 PHE A C 1
ATOM 996 O O . PHE A 1 130 ? 14.091 -6.450 -12.386 1.00 73.31 130 PHE A O 1
ATOM 1003 N N . GLY A 1 131 ? 13.996 -7.921 -14.076 1.00 77.06 131 GLY A N 1
ATOM 1004 C CA . GLY A 1 131 ? 13.423 -9.014 -13.291 1.00 77.06 131 GLY A CA 1
ATOM 1005 C C . GLY A 1 131 ? 14.338 -9.452 -12.147 1.00 77.06 131 GLY A C 1
ATOM 1006 O O . GLY A 1 131 ? 13.880 -9.637 -11.020 1.00 77.06 131 GLY A O 1
ATOM 1007 N N . LEU A 1 132 ? 15.646 -9.538 -12.396 1.00 77.38 132 LEU A N 1
ATOM 1008 C CA . LEU A 1 132 ? 16.638 -9.893 -11.382 1.00 77.38 132 LEU A CA 1
ATOM 1009 C C . LEU A 1 132 ? 16.782 -8.793 -10.321 1.00 77.38 132 LEU A C 1
ATOM 1011 O O . LEU A 1 132 ? 16.780 -9.086 -9.126 1.00 77.38 132 LEU A O 1
ATOM 1015 N N . ALA A 1 133 ? 16.816 -7.523 -10.732 1.00 73.06 133 ALA A N 1
ATOM 1016 C CA . ALA A 1 133 ? 16.791 -6.386 -9.817 1.00 73.06 133 ALA A CA 1
ATOM 1017 C C . ALA A 1 133 ? 15.492 -6.350 -8.994 1.00 73.06 133 ALA A C 1
ATOM 1019 O O . ALA A 1 133 ? 15.529 -6.070 -7.795 1.00 73.06 133 ALA A O 1
ATOM 1020 N N . HIS A 1 134 ? 14.348 -6.694 -9.589 1.00 73.81 134 HIS A N 1
ATOM 1021 C CA . HIS A 1 134 ? 13.078 -6.813 -8.877 1.00 73.81 134 HIS A CA 1
ATOM 1022 C C . HIS A 1 134 ? 13.127 -7.927 -7.820 1.00 73.81 134 HIS A C 1
ATOM 1024 O O . HIS A 1 134 ? 12.836 -7.678 -6.652 1.00 73.81 134 HIS A O 1
ATOM 1030 N N . LEU A 1 135 ? 13.577 -9.133 -8.182 1.00 80.25 135 LEU A N 1
ATOM 1031 C CA . LEU A 1 135 ? 13.722 -10.258 -7.249 1.00 80.25 135 LEU A CA 1
ATOM 1032 C C . LEU A 1 135 ? 14.682 -9.939 -6.095 1.00 80.25 135 LEU A C 1
ATOM 1034 O O . LEU A 1 135 ? 14.372 -10.217 -4.937 1.00 80.25 135 LEU A O 1
ATOM 1038 N N . LEU A 1 136 ? 15.820 -9.302 -6.386 1.00 74.19 136 LEU A N 1
ATOM 1039 C CA . LEU A 1 136 ? 16.775 -8.870 -5.362 1.00 74.19 136 LEU A CA 1
ATOM 1040 C C . LEU A 1 136 ? 16.177 -7.796 -4.445 1.00 74.19 136 LEU A C 1
ATOM 1042 O O . LEU A 1 136 ? 16.407 -7.812 -3.235 1.00 74.19 136 LEU A O 1
ATOM 1046 N N . THR A 1 137 ? 15.363 -6.890 -4.993 1.00 70.06 137 THR A N 1
ATOM 1047 C CA . THR A 1 137 ? 14.740 -5.815 -4.213 1.00 70.06 137 THR A CA 1
ATOM 1048 C C . THR A 1 137 ? 13.519 -6.246 -3.414 1.00 70.06 137 THR A C 1
ATOM 1050 O O . THR A 1 137 ? 13.174 -5.577 -2.439 1.00 70.06 137 THR A O 1
ATOM 1053 N N . GLN A 1 138 ? 12.912 -7.400 -3.711 1.00 74.31 138 GLN A N 1
ATOM 1054 C CA . GLN A 1 138 ? 11.812 -7.949 -2.910 1.00 74.31 138 GLN A CA 1
ATOM 1055 C C . GLN A 1 138 ? 12.183 -8.211 -1.443 1.00 74.31 138 GLN A C 1
ATOM 1057 O O . GLN A 1 138 ? 11.283 -8.304 -0.607 1.00 74.31 138 GLN A O 1
ATOM 1062 N N . ARG A 1 139 ? 13.475 -8.275 -1.097 1.00 73.31 139 ARG A N 1
ATOM 1063 C CA . ARG A 1 139 ? 13.929 -8.427 0.294 1.00 73.31 139 ARG A CA 1
ATOM 1064 C C . ARG A 1 139 ? 14.136 -7.113 1.053 1.00 73.31 139 ARG A C 1
ATOM 1066 O O . ARG A 1 139 ? 14.228 -7.156 2.275 1.00 73.31 139 ARG A O 1
ATOM 1073 N N . PHE A 1 140 ? 14.162 -5.962 0.379 1.00 70.94 140 PHE A N 1
ATOM 1074 C CA . PHE A 1 140 ? 14.364 -4.665 1.039 1.00 70.94 140 PHE A CA 1
ATOM 1075 C C . PHE A 1 140 ? 13.051 -4.040 1.523 1.00 70.94 140 PHE A C 1
ATOM 1077 O O . PHE A 1 140 ? 11.960 -4.383 1.052 1.00 70.94 140 PHE A O 1
ATOM 1084 N N . GLU A 1 141 ? 13.138 -3.088 2.452 1.00 73.94 141 GLU A N 1
ATOM 1085 C CA . GLU A 1 141 ? 11.990 -2.282 2.874 1.00 73.94 141 GLU A CA 1
ATOM 1086 C C . GLU A 1 141 ? 11.492 -1.380 1.731 1.00 73.94 141 GLU A C 1
ATOM 1088 O O . GLU A 1 141 ? 12.260 -0.933 0.879 1.00 73.94 141 GLU A O 1
ATOM 1093 N N . ARG A 1 142 ? 10.184 -1.082 1.692 1.00 59.59 142 ARG A N 1
ATOM 1094 C CA . ARG A 1 142 ? 9.536 -0.386 0.557 1.00 59.59 142 ARG A CA 1
ATOM 1095 C C . ARG A 1 142 ? 10.195 0.938 0.153 1.00 59.59 142 ARG A C 1
ATOM 1097 O O . ARG A 1 142 ? 10.254 1.225 -1.038 1.00 59.59 142 ARG A O 1
ATOM 1104 N N . ARG A 1 143 ? 10.680 1.737 1.115 1.00 56.72 143 ARG A N 1
ATOM 1105 C CA . ARG A 1 143 ? 11.376 3.007 0.821 1.00 56.72 143 ARG A CA 1
ATOM 1106 C C . ARG A 1 143 ? 12.693 2.780 0.084 1.00 56.72 143 ARG A C 1
ATOM 1108 O O . ARG A 1 143 ? 13.020 3.537 -0.819 1.00 56.72 143 ARG A O 1
ATOM 1115 N N . GLN A 1 144 ? 13.409 1.715 0.430 1.00 64.75 144 GLN A N 1
ATOM 1116 C CA . GLN A 1 144 ? 14.651 1.356 -0.239 1.00 64.75 144 GLN A CA 1
ATOM 1117 C C . GLN A 1 144 ? 14.378 0.795 -1.632 1.00 64.75 144 GLN A C 1
ATOM 1119 O O . GLN A 1 144 ? 15.070 1.190 -2.557 1.00 64.75 144 GLN A O 1
ATOM 1124 N N . ARG A 1 145 ? 13.323 -0.017 -1.822 1.00 67.12 145 ARG A N 1
ATOM 1125 C CA . ARG A 1 145 ? 12.951 -0.560 -3.148 1.00 67.12 145 ARG A CA 1
ATOM 1126 C C . ARG A 1 145 ? 12.775 0.513 -4.215 1.00 67.12 145 ARG A C 1
ATOM 1128 O O . ARG A 1 145 ? 13.295 0.342 -5.311 1.00 67.12 145 ARG A O 1
ATOM 1135 N N . ALA A 1 146 ? 12.059 1.590 -3.890 1.00 64.19 146 ALA A N 1
ATOM 1136 C CA . ALA A 1 146 ? 11.848 2.701 -4.817 1.00 64.19 146 ALA A CA 1
ATOM 1137 C C . ALA A 1 146 ? 13.185 3.341 -5.220 1.00 64.19 146 ALA A C 1
ATOM 1139 O O . ALA A 1 146 ? 13.463 3.481 -6.403 1.00 64.19 146 ALA A O 1
ATOM 1140 N N . PHE A 1 147 ? 14.062 3.597 -4.245 1.00 67.19 147 PHE A N 1
ATOM 1141 C CA . PHE A 1 147 ? 15.379 4.180 -4.494 1.00 67.19 147 PHE A CA 1
ATOM 1142 C C . PHE A 1 147 ? 16.300 3.270 -5.328 1.00 67.19 147 PHE A C 1
ATOM 1144 O O . PHE A 1 147 ? 17.000 3.755 -6.220 1.00 67.19 147 PHE A O 1
ATOM 1151 N N . VAL A 1 148 ? 16.286 1.951 -5.078 1.00 67.88 148 VAL A N 1
ATOM 1152 C CA . VAL A 1 148 ? 17.055 0.982 -5.884 1.00 67.88 148 VAL A CA 1
ATOM 1153 C C . VAL A 1 148 ? 16.558 0.976 -7.321 1.00 67.88 148 VAL A C 1
ATOM 1155 O O . VAL A 1 148 ? 17.357 1.033 -8.251 1.00 67.88 148 VAL A O 1
ATOM 1158 N N . MET A 1 149 ? 15.237 0.890 -7.498 1.00 67.06 149 MET A N 1
ATOM 1159 C CA . MET A 1 149 ? 14.619 0.838 -8.816 1.00 67.06 149 MET A CA 1
ATOM 1160 C C . MET A 1 149 ? 14.905 2.117 -9.594 1.00 67.06 149 MET A C 1
ATOM 1162 O O . MET A 1 149 ? 15.340 2.012 -10.733 1.00 67.06 149 MET A O 1
ATOM 1166 N N . ASP A 1 150 ? 14.782 3.293 -8.979 1.00 67.06 150 ASP A N 1
ATOM 1167 C CA . ASP A 1 150 ? 15.113 4.560 -9.636 1.00 67.06 150 ASP A CA 1
ATOM 1168 C C . ASP A 1 150 ? 16.597 4.621 -10.031 1.00 67.06 150 ASP A C 1
ATOM 1170 O O . ASP A 1 150 ? 16.918 4.979 -11.161 1.00 67.06 150 ASP A O 1
ATOM 1174 N N . SER A 1 151 ? 17.509 4.173 -9.162 1.00 65.69 151 SER A N 1
ATOM 1175 C CA . SER A 1 151 ? 18.951 4.157 -9.457 1.00 65.69 151 SER A CA 1
ATOM 1176 C C . SER A 1 151 ? 19.307 3.206 -10.606 1.00 65.69 151 SER A C 1
ATOM 1178 O O . SER A 1 151 ? 20.068 3.567 -11.504 1.00 65.69 151 SER A O 1
ATOM 1180 N N . VAL A 1 152 ? 18.736 1.997 -10.607 1.00 70.62 152 VAL A N 1
ATOM 1181 C CA . VAL A 1 152 ? 18.943 0.994 -11.663 1.00 70.62 152 VAL A CA 1
ATOM 1182 C C . VAL A 1 152 ? 18.324 1.457 -12.983 1.00 70.62 152 VAL A C 1
ATOM 1184 O O . VAL A 1 152 ? 18.961 1.326 -14.026 1.00 70.62 152 VAL A O 1
ATOM 1187 N N . CYS A 1 153 ? 17.122 2.040 -12.947 1.00 67.81 153 CYS A N 1
ATOM 1188 C CA . CYS A 1 153 ? 16.440 2.553 -14.135 1.00 67.81 153 CYS A CA 1
ATOM 1189 C C . CYS A 1 153 ? 17.200 3.731 -14.751 1.00 67.81 153 CYS A C 1
ATOM 1191 O O . CYS A 1 153 ? 17.411 3.740 -15.959 1.00 67.81 153 CYS A O 1
ATOM 1193 N N . VAL A 1 154 ? 17.673 4.685 -13.942 1.00 69.00 154 VAL A N 1
ATOM 1194 C CA . VAL A 1 154 ? 18.488 5.811 -14.426 1.00 69.00 154 VAL A CA 1
ATOM 1195 C C . VAL A 1 154 ? 19.791 5.309 -15.049 1.00 69.00 154 VAL A C 1
ATOM 1197 O O . VAL A 1 154 ? 20.153 5.751 -16.137 1.00 69.00 154 VAL A O 1
ATOM 1200 N N . LEU A 1 155 ? 20.470 4.341 -14.423 1.00 67.19 155 LEU A N 1
ATOM 1201 C CA . LEU A 1 155 ? 21.684 3.741 -14.986 1.00 67.19 155 LEU A CA 1
ATOM 1202 C C . LEU A 1 155 ? 21.418 3.034 -16.320 1.00 67.19 155 LEU A C 1
ATOM 1204 O O . LEU A 1 155 ? 22.151 3.272 -17.275 1.00 67.19 155 LEU A O 1
ATOM 1208 N N . LEU A 1 156 ? 20.361 2.222 -16.417 1.00 66.62 156 LEU A N 1
ATOM 1209 C CA . LEU A 1 156 ? 19.954 1.568 -17.668 1.00 66.62 156 LEU A CA 1
ATOM 1210 C C . LEU A 1 156 ? 19.613 2.591 -18.762 1.00 66.62 156 LEU A C 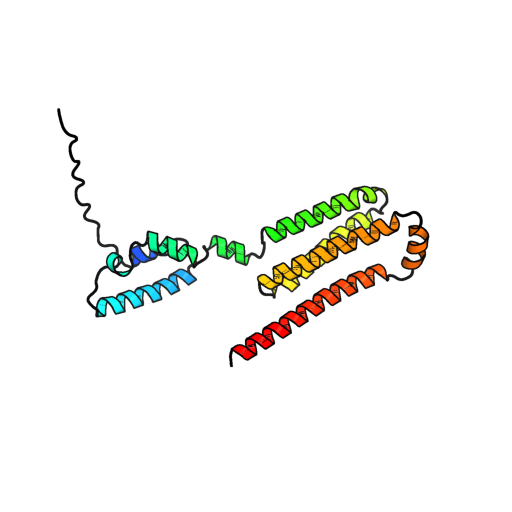1
ATOM 1212 O O . LEU A 1 156 ? 20.098 2.462 -19.887 1.00 66.62 156 LEU A O 1
ATOM 1216 N N . CYS A 1 157 ? 18.850 3.634 -18.424 1.00 64.94 157 CYS A N 1
ATOM 1217 C CA . CYS A 1 157 ? 18.473 4.707 -19.345 1.00 64.94 157 CYS A CA 1
ATOM 1218 C C . CYS A 1 157 ? 19.671 5.533 -19.828 1.00 64.94 157 CYS A C 1
ATOM 1220 O O . CYS A 1 157 ? 19.666 5.974 -20.971 1.00 64.94 157 CYS A O 1
ATOM 1222 N N . CYS A 1 158 ? 20.700 5.737 -19.003 1.00 66.00 158 CYS A N 1
ATOM 1223 C CA . CYS A 1 158 ? 21.904 6.478 -19.393 1.00 66.00 158 CYS A CA 1
ATOM 1224 C C . CYS A 1 158 ? 22.916 5.610 -20.160 1.00 66.00 158 CYS A C 1
ATOM 1226 O O . CYS A 1 158 ? 23.618 6.102 -21.042 1.00 66.00 158 CYS A O 1
ATOM 1228 N N . ALA A 1 159 ? 22.993 4.316 -19.842 1.00 65.19 159 ALA A N 1
ATOM 1229 C CA . ALA A 1 159 ? 23.964 3.383 -20.408 1.00 65.19 159 ALA A CA 1
ATOM 1230 C C . ALA A 1 159 ? 23.681 3.016 -21.871 1.00 65.19 159 ALA A C 1
ATOM 1232 O O . ALA A 1 159 ? 24.599 2.917 -22.687 1.00 65.19 159 ALA A O 1
ATOM 1233 N N . LEU A 1 160 ? 22.405 2.810 -22.201 1.00 62.97 160 LEU A N 1
ATOM 1234 C CA . LEU A 1 160 ? 21.968 2.298 -23.502 1.00 62.97 160 LEU A CA 1
ATOM 1235 C C . LEU A 1 160 ? 22.145 3.295 -24.667 1.00 62.97 160 LEU A C 1
ATOM 1237 O O . LEU A 1 160 ? 22.693 2.901 -25.700 1.00 62.97 160 LEU A O 1
ATOM 1241 N N . PRO A 1 161 ? 21.764 4.583 -24.542 1.00 59.22 161 PRO A N 1
ATOM 1242 C CA . PRO A 1 161 ? 21.867 5.538 -25.645 1.00 59.22 161 PRO A CA 1
ATOM 1243 C C . PRO A 1 161 ? 23.306 5.984 -25.907 1.00 59.22 161 PRO A C 1
ATOM 1245 O O . PRO A 1 161 ? 23.655 6.289 -27.047 1.00 59.22 161 PRO A O 1
ATOM 1248 N N . ALA A 1 162 ? 24.151 6.021 -24.871 1.00 59.78 162 ALA A N 1
ATOM 1249 C CA . ALA A 1 162 ? 25.531 6.483 -24.984 1.00 59.78 162 ALA A CA 1
ATOM 1250 C C . ALA A 1 162 ? 26.367 5.575 -25.903 1.00 59.78 162 ALA A C 1
ATOM 1252 O O . ALA A 1 162 ? 27.091 6.076 -26.764 1.00 59.78 162 ALA A O 1
ATOM 1253 N N . GLY A 1 163 ? 26.211 4.250 -25.785 1.00 57.56 163 GLY A N 1
ATOM 1254 C CA . GLY A 1 163 ? 26.911 3.288 -26.643 1.00 57.56 163 GLY A CA 1
ATOM 1255 C C . GLY A 1 163 ? 26.497 3.380 -28.115 1.00 57.56 163 GLY A C 1
ATOM 1256 O O . GLY A 1 163 ? 27.348 3.345 -29.002 1.00 57.56 163 GLY A O 1
ATOM 1257 N N . LEU A 1 164 ? 25.201 3.576 -28.376 1.00 59.12 164 LEU A N 1
ATOM 1258 C CA . LEU A 1 164 ? 24.668 3.719 -29.735 1.00 59.12 164 LEU A CA 1
ATOM 1259 C C . LEU A 1 164 ? 25.040 5.073 -30.360 1.00 59.12 164 LEU A C 1
ATOM 1261 O O . LEU A 1 164 ? 25.445 5.124 -31.520 1.00 59.12 164 LEU A O 1
ATOM 1265 N N . SER A 1 165 ? 24.998 6.162 -29.587 1.00 59.41 165 SER A N 1
ATOM 1266 C CA . SER A 1 165 ? 25.300 7.513 -30.087 1.00 59.41 165 SER A CA 1
ATOM 1267 C C . SER A 1 165 ? 26.777 7.686 -30.461 1.00 59.41 165 SER A C 1
ATOM 1269 O O . SER A 1 165 ? 27.091 8.364 -31.438 1.00 59.41 165 SER A O 1
ATOM 1271 N N . LEU A 1 166 ? 27.692 7.027 -29.740 1.00 59.00 166 LEU A N 1
ATOM 1272 C CA . LEU A 1 166 ? 29.126 7.030 -30.055 1.00 59.00 166 LEU A CA 1
ATOM 1273 C C . LEU A 1 166 ? 29.448 6.318 -31.378 1.00 59.00 166 LEU A C 1
ATOM 1275 O O . LEU A 1 166 ? 30.404 6.701 -32.051 1.00 59.00 166 LEU A O 1
ATOM 1279 N N . SER A 1 167 ? 28.638 5.331 -31.776 1.00 55.03 167 SER A N 1
ATOM 1280 C CA . SER A 1 167 ? 28.802 4.618 -33.051 1.00 55.03 167 SER A CA 1
ATOM 1281 C C . SER A 1 167 ? 28.312 5.409 -34.272 1.00 55.03 167 SER A C 1
ATOM 1283 O O . SER A 1 167 ? 28.717 5.117 -35.392 1.00 55.03 167 SER A O 1
ATOM 1285 N N . ALA A 1 168 ? 27.474 6.432 -34.069 1.00 54.78 168 ALA A N 1
ATOM 1286 C CA . ALA A 1 168 ? 26.873 7.219 -35.147 1.00 54.78 168 ALA A CA 1
ATOM 1287 C C . ALA A 1 168 ? 27.714 8.432 -35.596 1.00 54.78 168 ALA A C 1
ATOM 1289 O O . ALA A 1 168 ? 27.418 9.030 -36.631 1.00 54.78 168 ALA A O 1
ATOM 1290 N N . LEU A 1 169 ? 28.756 8.820 -34.847 1.00 59.56 169 LEU A N 1
ATOM 1291 C CA . LEU A 1 169 ? 29.652 9.910 -35.245 1.00 59.56 169 LEU A CA 1
ATOM 1292 C C . LEU A 1 169 ? 30.715 9.423 -36.248 1.00 59.56 169 LEU A C 1
ATOM 1294 O O . LEU A 1 169 ? 31.303 8.367 -36.041 1.00 59.56 169 LEU A O 1
ATOM 1298 N N . PRO A 1 170 ? 31.088 10.222 -37.264 1.00 59.84 170 PRO A N 1
ATOM 1299 C CA . PRO A 1 170 ? 32.106 9.849 -38.258 1.00 59.84 170 PRO A CA 1
ATOM 1300 C C . PRO A 1 170 ? 33.530 9.725 -37.680 1.00 59.84 170 PRO A C 1
ATOM 1302 O O . PRO A 1 170 ? 34.378 9.045 -38.244 1.00 59.84 170 PRO A O 1
ATOM 1305 N N . ARG A 1 171 ? 33.813 10.331 -36.515 1.00 57.16 171 ARG A N 1
ATOM 1306 C CA . ARG A 1 171 ? 35.032 10.049 -35.718 1.00 57.16 171 ARG A CA 1
ATOM 1307 C C . ARG A 1 171 ? 34.895 8.816 -34.813 1.00 57.16 171 ARG A C 1
ATOM 1309 O O . ARG A 1 171 ? 35.887 8.357 -34.249 1.00 57.16 171 ARG A O 1
ATOM 1316 N N . GLY A 1 172 ? 33.678 8.300 -34.681 1.00 54.16 172 GLY A N 1
ATOM 1317 C CA . GLY A 1 172 ? 33.319 7.130 -33.897 1.00 54.16 172 GLY A CA 1
ATOM 1318 C C . GLY A 1 172 ? 33.902 5.845 -34.461 1.00 54.16 172 GLY A C 1
ATOM 1319 O O . GLY A 1 172 ? 34.265 4.996 -33.667 1.00 54.16 172 GLY A O 1
ATOM 1320 N N . GLU A 1 173 ? 34.128 5.716 -35.774 1.00 58.47 173 GLU A N 1
ATOM 1321 C CA . GLU A 1 173 ? 34.733 4.499 -36.345 1.00 58.47 173 GLU A CA 1
ATOM 1322 C C . GLU A 1 173 ? 36.128 4.206 -35.763 1.00 58.47 173 GLU A C 1
ATOM 1324 O O . GLU A 1 173 ? 36.380 3.079 -35.339 1.00 58.47 173 GLU A O 1
ATOM 1329 N N . ARG A 1 174 ? 36.992 5.224 -35.604 1.00 62.03 174 ARG A N 1
ATOM 1330 C CA . ARG A 1 174 ? 38.330 5.065 -34.986 1.00 62.03 174 ARG A CA 1
ATOM 1331 C C . ARG A 1 174 ? 38.285 4.746 -33.490 1.00 62.03 174 ARG A C 1
ATOM 1333 O O . ARG A 1 174 ? 39.138 4.019 -32.988 1.00 62.03 174 ARG A O 1
ATOM 1340 N N . LEU A 1 175 ? 37.312 5.297 -32.766 1.00 59.31 175 LEU A N 1
ATOM 1341 C CA . LEU A 1 175 ? 37.103 4.985 -31.348 1.00 59.31 175 LEU A CA 1
ATOM 1342 C C . LEU A 1 175 ? 36.452 3.611 -31.174 1.00 59.31 175 LEU A C 1
ATOM 1344 O O . LEU A 1 175 ? 36.819 2.871 -30.268 1.00 59.31 175 LEU A O 1
ATOM 1348 N N . SER A 1 176 ? 35.547 3.239 -32.076 1.00 54.81 176 SER A N 1
ATOM 1349 C CA . SER A 1 176 ? 34.892 1.939 -32.100 1.00 54.81 176 SER A CA 1
ATOM 1350 C C . SER A 1 176 ? 35.895 0.835 -32.385 1.00 54.81 176 SER A C 1
ATOM 1352 O O . SER A 1 176 ? 35.832 -0.165 -31.697 1.00 54.81 176 SER A O 1
ATOM 1354 N N . SER A 1 177 ? 36.885 1.037 -33.265 1.00 64.19 177 SER A N 1
ATOM 1355 C CA . SER A 1 177 ? 37.954 0.055 -33.493 1.00 64.19 177 SER A CA 1
ATOM 1356 C C . SER A 1 177 ? 38.906 -0.089 -32.298 1.00 64.19 177 SER A C 1
ATOM 1358 O O . SER A 1 177 ? 39.458 -1.162 -32.075 1.00 64.19 177 SER A O 1
ATOM 1360 N N . LEU A 1 178 ? 39.088 0.976 -31.504 1.00 60.88 178 LEU A N 1
ATOM 1361 C CA . LEU A 1 178 ? 39.845 0.933 -30.243 1.00 60.88 178 LEU A CA 1
ATOM 1362 C C . LEU A 1 178 ? 39.048 0.261 -29.107 1.00 60.88 178 LEU A C 1
ATOM 1364 O O . LEU A 1 178 ? 39.622 -0.387 -28.233 1.00 60.88 178 LEU A O 1
ATOM 1368 N N . LEU A 1 179 ? 37.720 0.393 -29.120 1.00 56.84 179 LEU A N 1
ATOM 1369 C CA . LEU A 1 179 ? 36.816 -0.153 -28.102 1.00 56.84 179 LEU A CA 1
ATOM 1370 C C . LEU A 1 179 ? 36.306 -1.567 -28.438 1.00 56.84 179 LEU A C 1
ATOM 1372 O O . LEU A 1 179 ? 36.029 -2.344 -27.525 1.00 56.84 179 LEU A O 1
ATOM 1376 N N . SER A 1 180 ? 36.221 -1.938 -29.718 1.00 55.56 180 SER A N 1
ATOM 1377 C CA . SER A 1 180 ? 35.708 -3.228 -30.200 1.00 55.56 180 SER A CA 1
ATOM 1378 C C . SER A 1 180 ? 36.622 -4.396 -29.848 1.00 55.56 180 SER A C 1
ATOM 1380 O O . SER A 1 180 ? 36.163 -5.531 -29.806 1.00 55.56 180 SER A O 1
ATOM 1382 N N . GLY A 1 181 ? 37.900 -4.127 -29.569 1.00 55.72 181 GLY A N 1
ATOM 1383 C CA . GLY A 1 181 ? 38.854 -5.140 -29.121 1.00 55.72 181 GLY A CA 1
ATOM 1384 C C . GLY A 1 181 ? 38.873 -5.383 -27.608 1.00 55.72 181 GLY A C 1
ATOM 1385 O O . GLY A 1 181 ? 39.398 -6.403 -27.180 1.00 55.72 181 GLY A O 1
ATOM 1386 N N . SER A 1 182 ? 38.334 -4.476 -26.782 1.00 52.84 182 SER A N 1
ATOM 1387 C 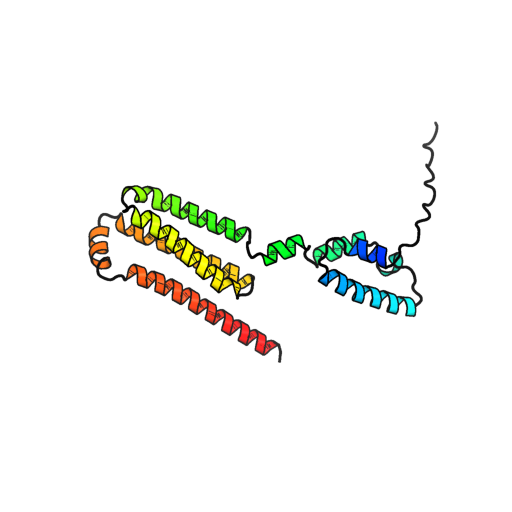CA . SER A 1 182 ? 38.647 -4.460 -25.341 1.00 52.84 182 SER A CA 1
ATOM 1388 C C . SER A 1 182 ? 37.485 -4.783 -24.402 1.00 52.84 182 SER A C 1
ATOM 1390 O O . SER A 1 182 ? 37.717 -4.939 -23.206 1.00 52.84 182 SER A O 1
ATOM 1392 N N . GLY A 1 183 ? 36.235 -4.868 -24.883 1.00 54.25 183 GLY A N 1
ATOM 1393 C CA . GLY A 1 183 ? 35.056 -5.140 -24.033 1.00 54.25 183 GLY A CA 1
ATOM 1394 C C . GLY A 1 183 ? 34.792 -4.088 -22.936 1.00 54.25 183 GLY A C 1
ATOM 1395 O O . GLY A 1 183 ? 33.816 -4.181 -22.189 1.00 54.25 183 GLY A O 1
ATOM 1396 N N . TRP A 1 184 ? 35.631 -3.051 -22.878 1.00 57.72 184 TRP A N 1
ATOM 1397 C CA . TRP A 1 184 ? 35.723 -2.074 -21.804 1.00 57.72 184 TRP A CA 1
ATOM 1398 C C . TRP A 1 184 ? 34.454 -1.262 -21.525 1.00 57.72 184 TRP A C 1
ATOM 1400 O O . TRP A 1 184 ? 34.144 -1.062 -20.349 1.00 57.72 184 TRP A O 1
ATOM 1410 N N . PRO A 1 185 ? 33.685 -0.794 -22.530 1.00 60.25 185 PRO A N 1
ATOM 1411 C CA . PRO A 1 185 ? 32.510 0.026 -22.242 1.00 60.25 185 PRO A CA 1
ATOM 1412 C C . PRO A 1 185 ? 31.401 -0.786 -21.561 1.00 60.25 185 PRO A C 1
ATOM 1414 O O . PRO A 1 185 ? 30.705 -0.272 -20.687 1.00 60.25 185 PRO A O 1
ATOM 1417 N N . LEU A 1 186 ? 31.291 -2.077 -21.883 1.00 55.50 186 LEU A N 1
ATOM 1418 C CA . LEU A 1 186 ? 30.327 -2.983 -21.261 1.00 55.50 186 LEU A CA 1
ATOM 1419 C C . LEU A 1 186 ? 30.754 -3.329 -19.826 1.00 55.50 186 LEU A C 1
ATOM 1421 O O . LEU A 1 186 ? 29.937 -3.269 -18.910 1.00 55.50 186 LEU A O 1
ATOM 1425 N N . THR A 1 187 ? 32.047 -3.581 -19.593 1.00 61.53 187 THR A N 1
ATOM 1426 C CA . THR A 1 187 ? 32.578 -3.797 -18.236 1.00 61.53 187 THR A CA 1
ATOM 1427 C C . THR A 1 187 ? 32.539 -2.540 -17.370 1.00 61.53 187 THR A C 1
ATOM 1429 O O . THR A 1 187 ? 32.298 -2.649 -16.174 1.00 61.53 187 THR A O 1
ATOM 1432 N N . ALA A 1 188 ? 32.722 -1.346 -17.941 1.00 61.47 188 ALA A N 1
ATOM 1433 C CA . ALA A 1 188 ? 32.635 -0.084 -17.206 1.00 61.47 188 ALA A CA 1
ATOM 1434 C C . ALA A 1 188 ? 31.197 0.206 -16.757 1.00 61.47 188 ALA A C 1
ATOM 1436 O O . ALA A 1 188 ? 30.973 0.618 -15.620 1.00 61.47 188 ALA A O 1
ATOM 1437 N N . LEU A 1 189 ? 30.215 -0.079 -17.616 1.00 58.34 189 LEU A N 1
ATOM 1438 C CA . LEU A 1 189 ? 28.796 0.031 -17.281 1.00 58.34 189 LEU A CA 1
ATOM 1439 C C . LEU A 1 189 ? 28.368 -0.993 -16.225 1.00 58.34 189 LEU A C 1
ATOM 1441 O O . LEU A 1 189 ? 27.691 -0.632 -15.261 1.00 58.34 189 LEU A O 1
ATOM 1445 N N . LEU A 1 190 ? 28.817 -2.245 -16.350 1.00 59.91 190 LEU A N 1
ATOM 1446 C CA . LEU A 1 190 ? 28.603 -3.265 -15.321 1.00 59.91 190 LEU A CA 1
ATOM 1447 C C . LEU A 1 190 ? 29.303 -2.898 -14.003 1.00 59.91 190 LEU A C 1
ATOM 1449 O O . LEU A 1 190 ? 28.731 -3.096 -12.934 1.00 59.91 190 LEU A O 1
ATOM 1453 N N . GLY A 1 191 ? 30.499 -2.308 -14.067 1.00 66.75 191 GLY A N 1
ATOM 1454 C CA . GLY A 1 191 ? 31.252 -1.826 -12.910 1.00 66.75 191 GLY A CA 1
ATOM 1455 C C . GLY A 1 191 ? 30.562 -0.667 -12.189 1.00 66.75 191 GLY A C 1
ATOM 1456 O O . GLY A 1 191 ? 30.466 -0.683 -10.964 1.00 66.75 191 GLY A O 1
ATOM 1457 N N . LEU A 1 192 ? 30.009 0.298 -12.931 1.00 61.75 192 LEU A N 1
ATOM 1458 C CA . LEU A 1 192 ? 29.195 1.387 -12.377 1.00 61.75 192 LEU A CA 1
ATOM 1459 C C . LEU A 1 192 ? 27.903 0.864 -11.740 1.00 61.75 192 LEU A C 1
ATOM 1461 O O . LEU A 1 192 ? 27.554 1.284 -10.636 1.00 61.75 192 LEU A O 1
ATOM 1465 N N . GLY A 1 193 ? 27.236 -0.095 -12.388 1.00 60.59 193 GLY A N 1
ATOM 1466 C CA . GLY A 1 193 ? 26.083 -0.793 -11.818 1.00 60.59 193 GLY A CA 1
ATOM 1467 C C . GLY A 1 193 ? 26.428 -1.530 -10.520 1.00 60.59 193 GLY A C 1
ATOM 1468 O O . GLY A 1 193 ? 25.713 -1.402 -9.527 1.00 60.59 193 GLY A O 1
ATOM 1469 N N . ALA A 1 194 ? 27.559 -2.238 -10.485 1.00 63.25 194 ALA A N 1
ATOM 1470 C CA . ALA A 1 194 ? 28.033 -2.951 -9.300 1.00 63.25 194 ALA A CA 1
ATOM 1471 C C . ALA A 1 194 ? 28.440 -2.003 -8.157 1.00 63.25 194 ALA A C 1
ATOM 1473 O O . ALA A 1 194 ? 28.108 -2.268 -7.002 1.00 63.25 194 ALA A O 1
ATOM 1474 N N . LEU A 1 195 ? 29.103 -0.880 -8.460 1.00 62.34 195 LEU A N 1
ATOM 1475 C CA . LEU A 1 195 ? 29.465 0.157 -7.484 1.00 62.34 195 LEU A CA 1
ATOM 1476 C C . LEU A 1 195 ? 28.232 0.834 -6.880 1.00 62.34 195 LEU A C 1
ATOM 1478 O O . LEU A 1 195 ? 28.181 1.042 -5.667 1.00 62.34 195 LEU A O 1
ATOM 1482 N N . SER A 1 196 ? 27.226 1.128 -7.707 1.00 63.00 196 SER A N 1
ATOM 1483 C CA . SER A 1 196 ? 25.918 1.623 -7.265 1.00 63.00 196 SER A CA 1
ATOM 1484 C C . SER A 1 196 ? 25.273 0.655 -6.266 1.00 63.00 196 SER A C 1
ATOM 1486 O O . SER A 1 196 ? 24.920 1.054 -5.153 1.00 63.00 196 SER A O 1
ATOM 1488 N N . LEU A 1 197 ? 25.207 -0.633 -6.617 1.00 60.31 197 LEU A N 1
ATOM 1489 C CA . LEU A 1 197 ? 24.667 -1.692 -5.761 1.00 60.31 197 LEU A CA 1
ATOM 1490 C C . LEU A 1 197 ? 25.454 -1.834 -4.448 1.00 60.31 197 LEU A C 1
ATOM 1492 O O . LEU A 1 197 ? 24.857 -1.897 -3.372 1.00 60.31 197 LEU A O 1
ATOM 1496 N N . ALA A 1 198 ? 26.788 -1.825 -4.512 1.00 65.38 198 ALA A N 1
ATOM 1497 C CA . ALA A 1 198 ? 27.662 -1.927 -3.345 1.00 65.38 198 ALA A CA 1
ATOM 1498 C C . ALA A 1 198 ? 27.513 -0.728 -2.393 1.00 65.38 198 ALA A C 1
ATOM 1500 O O . ALA A 1 198 ? 27.404 -0.915 -1.178 1.00 65.38 198 ALA A O 1
ATOM 1501 N N . GLY A 1 199 ? 27.446 0.495 -2.931 1.00 66.88 199 GLY A N 1
ATOM 1502 C CA . GLY A 1 199 ? 27.205 1.709 -2.147 1.00 66.88 199 GLY A CA 1
ATOM 1503 C C . GLY A 1 199 ? 25.858 1.672 -1.426 1.00 66.88 199 GLY A C 1
ATOM 1504 O O . GLY A 1 199 ? 25.742 2.092 -0.273 1.00 66.88 199 GLY A O 1
ATOM 1505 N N . MET A 1 200 ? 24.850 1.085 -2.064 1.00 64.00 200 MET A N 1
ATOM 1506 C CA . MET A 1 200 ? 23.519 0.944 -1.492 1.00 64.00 200 MET A CA 1
ATOM 1507 C C . MET A 1 200 ? 23.468 -0.099 -0.360 1.00 64.00 200 MET A C 1
ATOM 1509 O O . MET A 1 200 ? 22.914 0.175 0.705 1.00 64.00 200 MET A O 1
ATOM 1513 N N . VAL A 1 201 ? 24.125 -1.254 -0.532 1.00 67.88 201 VAL A N 1
ATOM 1514 C CA . VAL A 1 201 ? 24.282 -2.274 0.528 1.00 67.88 201 VAL A CA 1
ATOM 1515 C C . VAL A 1 201 ? 25.076 -1.722 1.719 1.00 67.88 201 VAL A C 1
ATOM 1517 O O . VAL A 1 201 ? 24.769 -2.018 2.878 1.00 67.88 201 VAL A O 1
ATOM 1520 N N . TRP A 1 202 ? 26.085 -0.884 1.464 1.00 72.81 202 TRP A N 1
ATOM 1521 C CA . TRP A 1 202 ? 26.833 -0.201 2.521 1.00 72.81 202 TRP A CA 1
ATOM 1522 C C . TRP A 1 202 ? 25.931 0.735 3.334 1.00 72.81 202 TRP A C 1
ATOM 1524 O O . TRP A 1 202 ? 25.941 0.677 4.568 1.00 72.81 202 TRP A O 1
ATOM 1534 N N . GLN A 1 203 ? 25.155 1.595 2.666 1.00 70.50 203 GLN A N 1
ATOM 1535 C CA . GLN A 1 203 ? 24.222 2.532 3.308 1.00 70.50 203 GLN A CA 1
ATOM 1536 C C . GLN A 1 203 ? 23.228 1.797 4.217 1.00 70.50 203 GLN A C 1
ATOM 1538 O O . GLN A 1 203 ? 23.000 2.219 5.350 1.00 70.50 203 GLN A O 1
ATOM 1543 N N . GLU A 1 204 ? 22.713 0.647 3.779 1.00 62.34 204 GLU A N 1
ATOM 1544 C CA . GLU A 1 204 ? 21.813 -0.179 4.585 1.00 62.34 204 GLU A CA 1
ATOM 1545 C C . GLU A 1 204 ? 22.490 -0.726 5.849 1.00 62.34 204 GLU A C 1
ATOM 1547 O O . GLU A 1 204 ? 21.945 -0.609 6.950 1.00 62.34 204 GLU A O 1
ATOM 1552 N N . ARG A 1 205 ? 23.702 -1.288 5.728 1.00 70.69 205 ARG A N 1
ATOM 1553 C CA . ARG A 1 205 ? 24.459 -1.770 6.897 1.00 70.69 205 ARG A CA 1
ATOM 1554 C C . ARG A 1 205 ? 24.727 -0.644 7.891 1.00 70.69 205 ARG A C 1
ATOM 1556 O O . ARG A 1 205 ? 24.657 -0.871 9.098 1.00 70.69 205 ARG A O 1
ATOM 1563 N N . LYS A 1 206 ? 25.009 0.564 7.396 1.00 72.25 206 LYS A N 1
ATOM 1564 C CA . LYS A 1 206 ? 25.203 1.752 8.233 1.00 72.25 206 LYS A CA 1
ATOM 1565 C C . LYS A 1 206 ? 23.913 2.128 8.969 1.00 72.25 206 LYS A C 1
ATOM 1567 O O . LYS A 1 206 ? 23.968 2.326 10.178 1.00 72.25 206 LYS A O 1
ATOM 1572 N N . LEU A 1 207 ? 22.769 2.132 8.279 1.00 61.81 207 LEU A N 1
ATOM 1573 C CA . LEU A 1 207 ? 21.463 2.454 8.864 1.00 61.81 207 LEU A CA 1
ATOM 1574 C C . LEU A 1 207 ? 21.042 1.444 9.946 1.00 61.81 207 LEU A C 1
ATOM 1576 O O . LEU A 1 207 ? 20.576 1.824 11.020 1.00 61.81 207 LEU A O 1
ATOM 1580 N N . ARG A 1 208 ? 21.264 0.145 9.698 1.00 70.19 208 ARG A N 1
ATOM 1581 C CA . ARG A 1 208 ? 21.003 -0.917 10.684 1.00 70.19 208 ARG A CA 1
ATOM 1582 C C . ARG A 1 208 ? 21.865 -0.753 11.937 1.00 70.19 208 ARG A C 1
ATOM 1584 O O . ARG A 1 208 ? 21.356 -0.922 13.038 1.00 70.19 208 ARG A O 1
ATOM 1591 N N . ARG A 1 209 ? 23.141 -0.373 11.787 1.00 78.00 209 ARG A N 1
ATOM 1592 C CA . ARG A 1 209 ? 24.025 -0.082 12.931 1.00 78.00 209 ARG A CA 1
ATOM 1593 C C . ARG A 1 209 ? 23.548 1.127 13.732 1.00 78.00 209 ARG A C 1
ATOM 1595 O O . ARG A 1 209 ? 23.561 1.066 14.953 1.00 78.00 209 ARG A O 1
ATOM 1602 N N . THR A 1 210 ? 23.095 2.195 13.075 1.00 73.81 210 THR A N 1
ATOM 1603 C CA . THR A 1 210 ? 22.588 3.382 13.783 1.00 73.81 210 THR A CA 1
ATOM 1604 C C . THR A 1 210 ? 21.282 3.113 14.527 1.00 73.81 210 THR A C 1
ATOM 1606 O O . THR A 1 210 ? 21.113 3.612 15.631 1.00 73.81 210 THR A O 1
ATOM 1609 N N . LEU A 1 211 ? 20.386 2.290 13.972 1.00 64.88 211 LEU A N 1
ATOM 1610 C CA . LEU A 1 211 ? 19.139 1.912 14.648 1.00 64.88 211 LEU A CA 1
ATOM 1611 C C . LEU A 1 211 ? 19.381 0.950 15.820 1.00 64.88 211 LEU A C 1
ATOM 1613 O O . LEU A 1 211 ? 18.719 1.072 16.843 1.00 64.88 211 LEU A O 1
ATOM 1617 N N . ALA A 1 212 ? 20.358 0.044 15.704 1.00 74.06 212 ALA A N 1
ATOM 1618 C CA . ALA A 1 212 ? 20.739 -0.850 16.798 1.00 74.06 212 ALA A CA 1
ATOM 1619 C C . ALA A 1 212 ? 21.352 -0.105 17.999 1.00 74.06 212 ALA A C 1
ATOM 1621 O O . ALA A 1 212 ? 21.190 -0.546 19.129 1.00 74.06 212 ALA A O 1
ATOM 1622 N N . LEU A 1 213 ? 22.026 1.027 17.765 1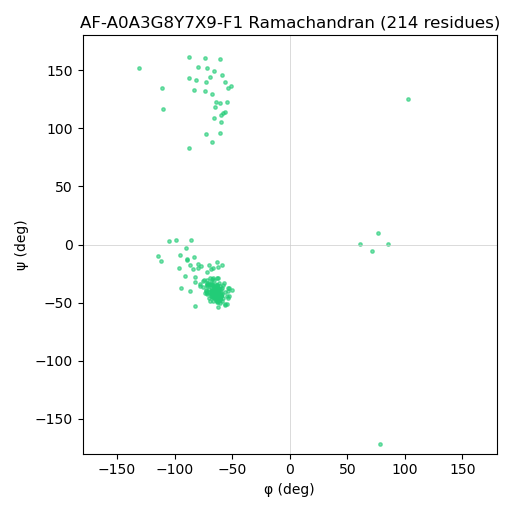.00 63.59 213 LEU A N 1
ATOM 1623 C CA . LEU A 1 213 ? 22.615 1.860 18.821 1.00 63.59 213 LEU A CA 1
ATOM 1624 C C . LEU A 1 213 ? 21.600 2.769 19.532 1.00 63.59 213 LEU A C 1
ATOM 1626 O O . LEU A 1 213 ? 21.888 3.229 20.625 1.00 63.59 213 LEU A O 1
ATOM 1630 N N . GLY A 1 214 ? 20.440 3.042 18.926 1.00 46.31 214 GLY A N 1
ATOM 1631 C CA . GLY A 1 214 ? 19.376 3.849 19.541 1.00 46.31 214 GLY A CA 1
ATOM 1632 C C . GLY A 1 214 ? 18.353 3.043 20.349 1.00 46.31 214 GLY A C 1
ATOM 1633 O O . GLY A 1 214 ? 17.429 3.629 20.902 1.00 46.31 214 GLY A O 1
ATOM 1634 N N . ALA A 1 215 ? 18.482 1.714 20.369 1.00 54.38 215 ALA A N 1
ATOM 1635 C CA . ALA A 1 215 ? 17.591 0.797 21.081 1.00 54.38 215 ALA A CA 1
ATOM 1636 C C . ALA A 1 215 ? 18.207 0.223 22.375 1.00 54.38 215 ALA A C 1
ATOM 1638 O O . ALA A 1 215 ? 17.579 -0.622 23.011 1.00 54.38 215 ALA A O 1
ATOM 1639 N N . ALA A 1 216 ? 19.422 0.653 22.731 1.00 52.47 216 ALA A N 1
ATOM 1640 C CA . ALA A 1 216 ? 20.130 0.321 23.968 1.00 52.47 216 ALA A CA 1
ATOM 1641 C C . ALA A 1 216 ? 20.196 1.559 24.868 1.00 52.47 216 ALA A C 1
ATOM 1643 O O . ALA A 1 216 ? 20.094 1.380 26.100 1.00 52.47 216 ALA A O 1
#

Mean predicted aligned error: 13.01 Å

Sequence (216 aa):
MIGPAQRFSRPVIATPMTFEEWLDTATHGLPASARTRLEREYAAHLEDSAACGQSGVLSLLGHPETVRQSLRRLYLSQGELAWRSSGHSIGMVVNGLAILAVFALTLWSSLARLPFWTVISLPALSLVLFGLAHLLTQRFERRQRAFVMDSVCVLLCCALPAGLSLSALPRGERLSSLLSGSGWPLTALLGLGALSLAGMVWQERKLRRTLALGAA

Organism: NCBI:txid2489213

Foldseek 3Di:
DDDDDDPPDDPPPDDQDDPVNLLCLLCPQADPVVSVVVSVVLVVQQVVVVVVVDDGPCVRVNHSNVNSVVVCVVGPGPVRVVVVVVVDDPVVVVLVVVLVVLCCVLCVVVVVPDDPVVVPVVVVVVVVVLVVLSVVLVPDDPVLSVVSNVVVSVLSSVLPNVVVVLCPDPVSVVVCVVCVPPCPSVVVSVVVNVVVVVVSVVVVVVVVVVVVVVVD

pLDDT: mean 74.6, std 13.9, range [46.31, 97.69]

Solvent-accessible surface area (backbone atoms only — not comparable to full-atom values): 12582 Å² total; per-residue (Å²): 140,84,77,85,80,80,78,78,73,72,82,76,81,71,74,84,68,49,65,68,62,40,49,51,57,28,42,63,67,49,37,68,74,56,44,60,52,51,51,55,54,54,50,51,53,49,54,58,34,45,76,72,72,51,76,59,54,55,76,73,70,40,57,33,66,62,46,24,57,53,47,59,74,77,43,66,37,46,68,55,46,50,52,64,68,66,68,69,46,69,66,56,56,52,50,52,51,49,51,52,50,52,48,49,65,67,38,57,82,46,56,85,76,50,58,72,67,57,68,54,48,52,58,52,50,50,51,50,53,49,51,50,52,48,62,64,36,70,77,50,58,74,74,52,35,54,55,51,50,51,54,52,49,52,48,53,65,56,54,58,55,54,62,57,56,48,64,71,39,90,73,18,58,67,52,44,64,64,45,72,78,61,59,49,73,62,52,49,51,51,47,52,52,49,50,53,52,51,54,50,55,49,53,50,56,51,51,53,52,56,55,60,64,74,76,112

Secondary structure (DSSP, 8-state):
-------------PPPPPHHHHHHHHHTTS-HHHHHHHHHHHHHHHHHHHHTT---HHHHH--HHHHHHHHHHHS--HHHHHHHHT---HHHHHHHHHHHHHHHHHHHTTTTTS-HHHHHHHHHHHHHHHHHHHHHHTTS-HHHHHHHHHHHHHHHHHHHHHHHHHHSSTTHHHHHHHHTTT-HHHHHHHHHHHHHHHHHHHHHHHHHHHHHHT--

Radius of gyration: 30.69 Å; Cα contacts (8 Å, |Δi|>4): 80; chains: 1; bounding box: 92×44×76 Å